Protein AF-A0A284RXT2-F1 (afdb_monomer_lite)

Structure (mmCIF, N/CA/C/O backbone):
data_AF-A0A284RXT2-F1
#
_entry.id   AF-A0A284RXT2-F1
#
loop_
_atom_site.group_PDB
_atom_site.id
_atom_site.type_symbol
_atom_site.label_atom_id
_atom_site.label_alt_id
_atom_site.label_comp_id
_atom_site.label_asym_id
_atom_site.label_entity_id
_atom_site.label_seq_id
_atom_site.pdbx_PDB_ins_code
_atom_site.Cartn_x
_atom_site.Cartn_y
_atom_site.Cartn_z
_atom_site.occupancy
_atom_site.B_iso_or_equiv
_atom_site.auth_seq_id
_atom_site.auth_comp_id
_atom_site.auth_asym_id
_atom_site.auth_atom_id
_atom_site.pdbx_PDB_model_num
ATOM 1 N N . MET A 1 1 ? 49.086 50.032 -50.521 1.00 52.69 1 MET A N 1
ATOM 2 C CA . MET A 1 1 ? 49.062 48.565 -50.695 1.00 52.69 1 MET A CA 1
ATOM 3 C C . MET A 1 1 ? 50.412 48.018 -50.275 1.00 52.69 1 MET A C 1
ATOM 5 O O . MET A 1 1 ? 51.392 48.593 -50.732 1.00 52.69 1 MET A O 1
ATOM 9 N N . PRO A 1 2 ? 50.502 46.995 -49.411 1.00 55.56 2 PRO A N 1
ATOM 10 C CA . PRO A 1 2 ? 51.740 46.249 -49.239 1.00 55.56 2 PRO A CA 1
ATOM 11 C C . PRO A 1 2 ? 51.706 44.954 -50.066 1.00 55.56 2 PRO A C 1
ATOM 13 O O . PRO A 1 2 ? 50.695 44.251 -50.092 1.00 55.56 2 PRO A O 1
ATOM 16 N N . ASP A 1 3 ? 52.816 44.663 -50.741 1.00 56.38 3 ASP A N 1
ATOM 17 C CA . ASP A 1 3 ? 53.053 43.417 -51.471 1.00 56.38 3 ASP A CA 1
ATOM 18 C C . ASP A 1 3 ? 53.084 42.217 -50.514 1.00 56.38 3 ASP A C 1
ATOM 20 O O . ASP A 1 3 ? 53.816 42.208 -49.522 1.00 56.38 3 ASP A O 1
ATOM 24 N N . SER A 1 4 ? 52.297 41.181 -50.819 1.00 64.31 4 SER A N 1
ATOM 25 C CA . SER A 1 4 ? 52.378 39.896 -50.118 1.00 64.31 4 SER A CA 1
ATOM 26 C C . SER A 1 4 ? 53.655 39.147 -50.520 1.00 64.31 4 SER A C 1
ATOM 28 O O . SER A 1 4 ? 53.902 38.975 -51.719 1.00 64.31 4 SER A O 1
ATOM 30 N N . PRO A 1 5 ? 54.452 38.632 -49.563 1.00 62.62 5 PRO A N 1
ATOM 31 C CA . PRO A 1 5 ? 55.631 37.845 -49.890 1.00 62.62 5 PRO A CA 1
ATOM 32 C C . PRO A 1 5 ? 55.191 36.523 -50.520 1.00 62.62 5 PRO A C 1
ATOM 34 O O . PRO A 1 5 ? 54.445 35.751 -49.915 1.00 62.62 5 PRO A O 1
ATOM 37 N N . ARG A 1 6 ? 55.661 36.244 -51.739 1.00 62.47 6 ARG A N 1
ATOM 38 C CA . ARG A 1 6 ? 55.502 34.919 -52.347 1.00 62.47 6 ARG A CA 1
ATOM 39 C C . ARG A 1 6 ? 56.311 33.903 -51.531 1.00 62.47 6 ARG A C 1
ATOM 41 O O . ARG A 1 6 ? 57.495 34.154 -51.291 1.00 62.47 6 ARG A O 1
ATOM 48 N N . PRO A 1 7 ? 55.730 32.761 -51.126 1.00 52.28 7 PRO A N 1
ATOM 49 C CA . PRO A 1 7 ? 56.502 31.718 -50.47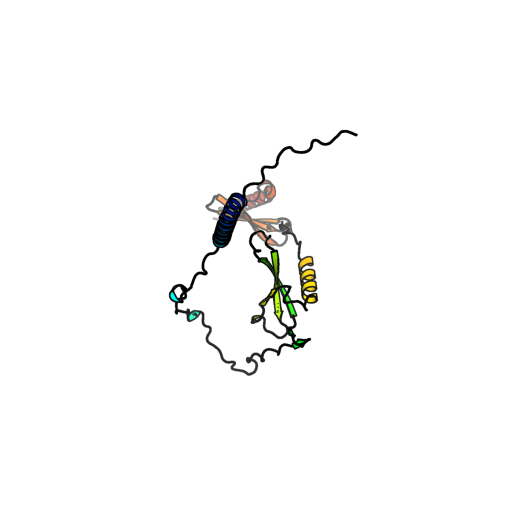5 1.00 52.28 7 PRO A CA 1
ATOM 50 C C . PRO A 1 7 ? 57.502 31.136 -51.478 1.00 52.28 7 PRO A C 1
ATOM 52 O O . PRO A 1 7 ? 57.152 30.734 -52.588 1.00 52.28 7 PRO A O 1
ATOM 55 N N . ASN A 1 8 ? 58.768 31.148 -51.074 1.00 57.84 8 ASN A N 1
ATOM 56 C CA . ASN A 1 8 ? 59.899 30.696 -51.865 1.00 57.84 8 ASN A CA 1
ATOM 57 C C . ASN A 1 8 ? 59.989 29.158 -51.795 1.00 57.84 8 ASN A C 1
ATOM 59 O O . ASN A 1 8 ? 60.053 28.591 -50.708 1.00 57.84 8 ASN A O 1
ATOM 63 N N . ASN A 1 9 ? 60.020 28.510 -52.962 1.00 55.47 9 ASN A N 1
ATOM 64 C CA . ASN A 1 9 ? 60.393 27.111 -53.210 1.00 55.47 9 ASN A CA 1
ATOM 65 C C . ASN A 1 9 ? 59.698 26.024 -52.363 1.00 55.47 9 ASN A C 1
ATOM 67 O O . ASN A 1 9 ? 60.307 25.416 -51.480 1.00 55.47 9 ASN A O 1
ATOM 71 N N . SER A 1 10 ? 58.470 25.650 -52.742 1.00 58.84 10 SER A N 1
ATOM 72 C CA . SER A 1 10 ? 57.916 24.337 -52.393 1.00 58.84 10 SER A CA 1
ATOM 73 C C . SER A 1 10 ? 58.677 23.252 -53.165 1.00 58.84 10 SER A C 1
ATOM 75 O O . SER A 1 10 ? 58.416 23.016 -54.346 1.00 58.84 10 SER A O 1
ATOM 77 N N . LYS A 1 11 ? 59.644 22.590 -52.524 1.00 65.25 11 LYS A N 1
ATOM 78 C CA . LYS A 1 11 ? 60.179 21.322 -53.036 1.00 65.25 11 LYS A CA 1
ATOM 79 C C . LYS A 1 11 ? 59.050 20.302 -52.979 1.00 65.25 11 LYS A C 1
ATOM 81 O O . LYS A 1 11 ? 58.760 19.751 -51.922 1.00 65.25 11 LYS A O 1
ATOM 86 N N . VAL A 1 12 ? 58.375 20.125 -54.112 1.00 63.22 12 VAL A N 1
ATOM 87 C CA . VAL A 1 12 ? 57.391 19.062 -54.291 1.00 63.22 12 VAL A CA 1
ATOM 88 C C . VAL A 1 12 ? 58.160 17.750 -54.115 1.00 63.22 12 VAL A C 1
ATOM 90 O O . VAL A 1 12 ? 59.155 17.552 -54.821 1.00 63.22 12 VAL A O 1
ATOM 93 N N . PRO A 1 13 ? 57.796 16.898 -53.142 1.00 67.56 13 PRO A N 1
ATOM 94 C CA . PRO A 1 13 ? 58.457 15.613 -52.978 1.00 67.56 13 PRO A CA 1
ATOM 95 C C . PRO A 1 13 ? 58.319 14.814 -54.275 1.00 67.56 13 PRO A C 1
ATOM 97 O O . PRO A 1 13 ? 57.318 14.939 -54.987 1.00 67.56 13 PRO A O 1
ATOM 100 N N . ALA A 1 14 ? 59.325 13.998 -54.595 1.00 80.69 14 ALA A N 1
ATOM 101 C CA . ALA A 1 14 ? 59.216 13.085 -55.722 1.00 80.69 14 ALA A CA 1
ATOM 102 C C . ALA A 1 14 ? 57.948 12.236 -55.546 1.00 80.69 14 ALA A C 1
ATOM 104 O O . ALA A 1 14 ? 57.609 11.842 -54.428 1.00 80.69 14 ALA A O 1
ATOM 105 N N . ALA A 1 15 ? 57.237 11.956 -56.640 1.00 75.94 15 ALA A N 1
ATOM 106 C CA . ALA A 1 15 ? 55.959 11.243 -56.583 1.00 75.94 15 ALA A CA 1
ATOM 107 C C . ALA A 1 15 ? 56.055 9.903 -55.817 1.00 75.94 15 ALA A C 1
ATOM 109 O O . ALA A 1 15 ? 55.098 9.500 -55.158 1.00 75.94 15 ALA A O 1
ATOM 110 N N . SER A 1 16 ? 57.232 9.264 -55.838 1.00 78.75 16 SER A N 1
ATOM 111 C CA . SER A 1 16 ? 57.541 8.039 -55.091 1.00 78.75 16 SER A CA 1
ATOM 112 C C . SER A 1 16 ? 57.630 8.226 -53.572 1.00 78.75 16 SER A C 1
ATOM 114 O O . SER A 1 16 ? 57.324 7.301 -52.822 1.00 78.75 16 SER A O 1
ATOM 116 N N . ASP A 1 17 ? 58.060 9.392 -53.098 1.00 84.25 17 ASP A N 1
ATOM 117 C CA . ASP A 1 17 ? 58.152 9.690 -51.669 1.00 84.25 17 ASP A CA 1
ATOM 118 C C . ASP A 1 17 ? 56.774 10.057 -51.120 1.00 84.25 17 ASP A C 1
ATOM 120 O O . ASP A 1 17 ? 56.388 9.585 -50.052 1.00 84.25 17 ASP A O 1
ATOM 124 N N . PHE A 1 18 ? 55.977 10.797 -51.897 1.00 86.38 18 PHE A N 1
ATOM 125 C CA . PHE A 1 18 ? 54.583 11.073 -51.556 1.00 86.38 18 PHE A CA 1
ATOM 126 C C . PHE A 1 18 ? 53.749 9.788 -51.461 1.00 86.38 18 PHE A C 1
ATOM 128 O O . PHE A 1 18 ? 53.016 9.609 -50.490 1.00 86.38 18 PHE A O 1
ATOM 135 N N . SER A 1 19 ? 53.897 8.851 -52.406 1.00 84.25 19 SER A N 1
ATOM 136 C CA . SER A 1 19 ? 53.153 7.585 -52.364 1.00 84.25 19 SER A CA 1
ATOM 137 C C . SER A 1 19 ? 53.486 6.754 -51.123 1.00 84.25 19 SER A C 1
ATOM 139 O O . SER A 1 19 ? 52.581 6.210 -50.500 1.00 84.25 19 SER A O 1
ATOM 141 N N . LYS A 1 20 ? 54.763 6.703 -50.719 1.00 90.75 20 LYS A N 1
ATOM 142 C CA . LYS A 1 20 ? 55.192 6.001 -49.495 1.00 90.75 20 LYS A CA 1
ATOM 143 C C . LYS A 1 20 ? 54.601 6.633 -48.236 1.00 90.75 20 LYS A C 1
ATOM 145 O O . LYS A 1 20 ? 54.175 5.918 -47.328 1.00 90.75 20 LYS A O 1
ATOM 150 N N . VAL A 1 21 ? 54.561 7.965 -48.183 1.00 92.81 21 VAL A N 1
ATOM 151 C CA . VAL A 1 21 ? 53.941 8.699 -47.071 1.00 92.81 21 VAL A CA 1
ATOM 152 C C . VAL A 1 21 ? 52.445 8.397 -47.007 1.00 92.81 21 VAL A C 1
ATOM 154 O O . VAL A 1 21 ? 51.952 8.054 -45.937 1.00 92.81 21 VAL A O 1
ATOM 157 N N . MET A 1 22 ? 51.740 8.420 -48.141 1.00 89.81 22 MET A N 1
ATOM 158 C CA . MET A 1 22 ? 50.308 8.103 -48.188 1.00 89.81 22 MET A CA 1
ATOM 159 C C . MET A 1 22 ? 50.020 6.668 -47.741 1.00 89.81 22 MET A C 1
ATOM 161 O O . MET A 1 22 ? 49.127 6.460 -46.928 1.00 89.81 22 MET A O 1
ATOM 165 N N . THR A 1 23 ? 50.801 5.677 -48.183 1.00 93.19 23 THR A N 1
ATOM 166 C CA . THR A 1 23 ? 50.613 4.284 -47.737 1.00 93.19 23 THR A CA 1
ATOM 167 C C . THR A 1 23 ? 50.826 4.117 -46.238 1.00 93.19 23 THR A C 1
ATOM 169 O O . THR A 1 23 ? 50.093 3.369 -45.598 1.00 93.19 23 THR A O 1
ATOM 172 N N . LYS A 1 24 ? 51.795 4.839 -45.664 1.00 95.69 24 LYS A N 1
ATOM 173 C CA . LYS A 1 24 ? 52.063 4.797 -44.227 1.00 95.69 24 LYS A CA 1
ATOM 174 C C . LYS A 1 24 ? 50.918 5.425 -43.432 1.00 95.69 24 LYS A C 1
ATOM 176 O O . LYS A 1 24 ? 50.471 4.833 -42.460 1.00 95.69 24 LYS A O 1
ATOM 181 N N . ILE A 1 25 ? 50.407 6.569 -43.892 1.00 95.38 25 ILE A N 1
ATOM 182 C CA . ILE A 1 25 ? 49.232 7.216 -43.296 1.00 95.38 25 ILE A CA 1
ATOM 183 C C . ILE A 1 25 ? 48.033 6.271 -43.350 1.00 95.38 25 ILE A C 1
ATOM 185 O O . ILE A 1 25 ? 47.381 6.091 -42.333 1.00 95.38 25 ILE A O 1
ATOM 189 N N . HIS A 1 26 ? 47.769 5.624 -44.488 1.00 94.50 26 HIS A N 1
ATOM 190 C CA . HIS A 1 26 ? 46.665 4.670 -44.597 1.00 94.50 26 HIS A CA 1
ATOM 191 C C . HIS A 1 26 ? 46.787 3.532 -43.576 1.00 94.50 26 HIS A C 1
ATOM 193 O O . HIS A 1 26 ? 45.847 3.307 -42.818 1.00 94.50 26 HIS A O 1
ATOM 199 N N . GLN A 1 27 ? 47.960 2.907 -43.464 1.00 95.12 27 GLN A N 1
ATOM 200 C CA . GLN A 1 27 ? 48.206 1.848 -42.477 1.00 95.12 27 GLN A CA 1
ATOM 201 C C . GLN A 1 27 ? 48.042 2.333 -41.030 1.00 95.12 27 GLN A C 1
ATOM 203 O O . GLN A 1 27 ? 47.413 1.658 -40.220 1.00 95.12 27 GLN A O 1
ATOM 208 N N . GLU A 1 28 ? 48.578 3.510 -40.701 1.00 95.56 28 GLU A N 1
ATOM 209 C CA . GLU A 1 28 ? 48.439 4.109 -39.369 1.00 95.56 28 GLU A CA 1
ATOM 210 C C . GLU A 1 28 ? 46.971 4.441 -39.056 1.00 95.56 28 GLU A C 1
ATOM 212 O O . GLU A 1 28 ? 46.501 4.184 -37.949 1.00 95.56 28 GLU A O 1
ATOM 217 N N . THR A 1 29 ? 46.219 4.959 -40.032 1.00 95.00 29 THR A N 1
ATOM 218 C CA . THR A 1 29 ? 44.792 5.267 -39.862 1.00 95.00 29 THR A CA 1
ATOM 219 C C . THR A 1 29 ? 43.938 4.014 -39.707 1.00 95.00 29 THR A C 1
ATOM 221 O O . THR A 1 29 ? 43.028 4.008 -38.881 1.00 95.00 29 THR A O 1
ATOM 224 N N . GLU A 1 30 ? 44.236 2.948 -40.450 1.00 95.75 30 GLU A N 1
ATOM 225 C CA . GLU A 1 30 ? 43.548 1.660 -40.332 1.00 95.75 30 GLU A CA 1
ATOM 226 C C . GLU A 1 30 ? 43.807 1.028 -38.962 1.00 95.75 30 GLU A C 1
ATOM 228 O O . GLU A 1 30 ? 42.857 0.646 -38.278 1.00 95.75 30 GLU A O 1
ATOM 233 N N . ALA A 1 31 ? 45.064 1.014 -38.510 1.00 96.50 31 ALA A N 1
ATOM 234 C CA . ALA A 1 31 ? 45.431 0.500 -37.193 1.00 96.50 31 ALA A CA 1
ATOM 235 C C . ALA A 1 31 ? 44.771 1.297 -36.055 1.00 96.50 31 ALA A C 1
ATOM 237 O O . ALA A 1 31 ? 44.239 0.709 -35.114 1.00 96.50 31 ALA A O 1
ATOM 238 N N . ALA A 1 32 ? 44.744 2.630 -36.153 1.00 95.81 32 ALA A N 1
ATOM 239 C CA . ALA A 1 32 ? 44.096 3.484 -35.159 1.00 95.81 32 ALA A CA 1
ATOM 240 C C . ALA A 1 32 ? 42.572 3.273 -35.107 1.00 95.81 32 ALA A C 1
ATOM 242 O O . ALA A 1 32 ? 41.979 3.297 -34.027 1.00 95.81 32 ALA A O 1
ATOM 243 N N . LEU A 1 33 ? 41.927 3.048 -36.258 1.00 95.69 33 LEU A N 1
ATOM 244 C CA . LEU A 1 33 ? 40.503 2.714 -36.318 1.00 95.69 33 LEU A CA 1
ATOM 245 C C . LEU A 1 33 ? 40.222 1.349 -35.685 1.00 95.69 33 LEU A C 1
ATOM 247 O O . LEU A 1 33 ? 39.284 1.230 -34.895 1.00 95.69 33 LEU A O 1
ATOM 251 N N . GLU A 1 34 ? 41.038 0.338 -35.984 1.00 95.62 34 GLU A N 1
ATOM 252 C CA . GLU A 1 34 ? 40.910 -0.991 -35.385 1.00 95.62 34 GLU A CA 1
ATOM 253 C C . GLU A 1 34 ? 41.087 -0.928 -33.860 1.00 95.62 34 GLU A C 1
ATOM 255 O O . GLU A 1 34 ? 40.228 -1.418 -33.120 1.00 95.62 34 GLU A O 1
ATOM 260 N N . GLU A 1 35 ? 42.113 -0.225 -33.372 1.00 96.31 35 GLU A N 1
ATOM 261 C CA . GLU A 1 35 ? 42.342 -0.007 -31.942 1.00 96.31 35 GLU A CA 1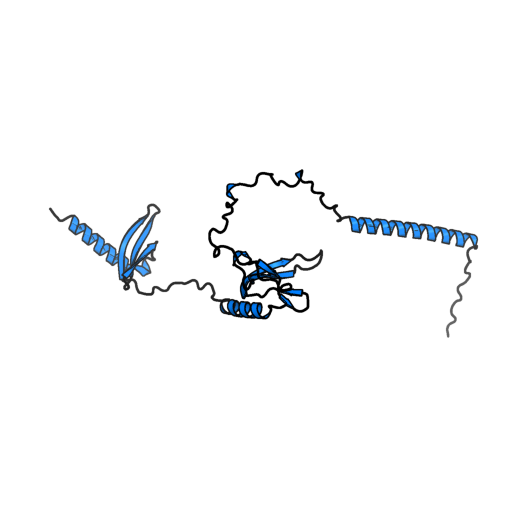
ATOM 262 C C . GLU A 1 35 ? 41.149 0.699 -31.278 1.00 96.31 35 GLU A C 1
ATOM 264 O O . GLU A 1 35 ? 40.637 0.228 -30.257 1.00 96.31 35 GLU A O 1
ATOM 269 N N . ALA A 1 36 ? 40.647 1.784 -31.878 1.00 94.06 36 ALA A N 1
ATOM 270 C CA . ALA A 1 36 ? 39.485 2.508 -31.372 1.00 94.06 36 ALA A CA 1
ATOM 271 C C . ALA A 1 36 ? 38.237 1.611 -31.305 1.00 94.06 36 ALA A C 1
ATOM 273 O O . ALA A 1 36 ? 37.521 1.627 -30.299 1.00 94.06 36 ALA A O 1
ATOM 274 N N . THR A 1 37 ? 37.989 0.777 -32.322 1.00 94.44 37 THR A N 1
ATOM 275 C CA . THR A 1 37 ? 36.853 -0.162 -32.310 1.00 94.44 37 THR A CA 1
ATOM 276 C C . THR A 1 37 ? 36.991 -1.217 -31.210 1.00 94.44 37 THR A C 1
ATOM 278 O O . THR A 1 37 ? 36.012 -1.518 -30.518 1.00 94.44 37 THR A O 1
ATOM 281 N N . GLY A 1 38 ? 38.207 -1.721 -30.977 1.00 95.38 38 GLY A N 1
ATOM 282 C CA . GLY A 1 38 ? 38.515 -2.651 -29.894 1.00 95.38 38 GLY A CA 1
ATOM 283 C C . GLY A 1 38 ? 38.280 -2.034 -28.515 1.00 95.38 38 GLY A C 1
ATOM 284 O O . GLY A 1 38 ? 37.607 -2.635 -27.673 1.00 95.38 38 GLY A O 1
ATOM 285 N N . GLN A 1 39 ? 38.751 -0.803 -28.300 1.00 93.88 39 GLN A N 1
ATOM 286 C CA . GLN A 1 39 ? 38.541 -0.062 -27.054 1.00 93.88 39 GLN A CA 1
ATOM 287 C C . GLN A 1 39 ? 37.057 0.242 -26.807 1.00 93.88 39 GLN A C 1
ATOM 289 O O . GLN A 1 39 ? 36.560 0.035 -25.697 1.00 93.88 39 GLN A O 1
ATOM 294 N N . MET A 1 40 ? 36.319 0.670 -27.837 1.00 91.12 40 MET A N 1
ATOM 295 C CA . MET A 1 40 ? 34.873 0.902 -27.749 1.00 91.12 40 MET A CA 1
ATOM 296 C C . MET A 1 40 ? 34.115 -0.374 -27.369 1.00 91.12 40 MET A C 1
ATOM 298 O O . MET A 1 40 ? 33.245 -0.337 -26.496 1.00 91.12 40 MET A O 1
ATOM 302 N N . LYS A 1 41 ? 34.470 -1.514 -27.972 1.00 94.19 41 LYS A N 1
ATOM 303 C CA . LYS A 1 41 ? 33.867 -2.815 -27.661 1.00 94.19 41 LYS A CA 1
ATOM 304 C C . LYS A 1 41 ? 34.161 -3.247 -26.224 1.00 94.19 41 LYS A C 1
ATOM 306 O O . LYS A 1 41 ? 33.237 -3.600 -25.496 1.00 94.19 41 LYS A O 1
ATOM 311 N N . ALA A 1 42 ? 35.416 -3.153 -25.784 1.00 90.88 42 ALA A N 1
ATOM 312 C CA . ALA A 1 42 ? 35.801 -3.483 -24.412 1.00 90.88 42 ALA A CA 1
ATOM 313 C C . ALA A 1 42 ? 35.068 -2.603 -23.382 1.00 90.88 42 ALA A C 1
ATOM 315 O O . ALA A 1 42 ? 34.574 -3.100 -22.370 1.00 90.88 42 ALA A O 1
ATOM 316 N N . GLN A 1 43 ? 34.928 -1.304 -23.666 1.00 91.12 43 GLN A N 1
ATOM 317 C CA . GLN A 1 43 ? 34.193 -0.359 -22.826 1.00 91.12 43 GLN A CA 1
ATOM 318 C C . GLN A 1 43 ? 32.691 -0.672 -22.759 1.00 91.12 43 GLN A C 1
ATOM 320 O O . GLN A 1 43 ? 32.076 -0.460 -21.714 1.00 91.12 43 GLN A O 1
ATOM 325 N N . TYR A 1 44 ? 32.092 -1.163 -23.846 1.00 87.31 44 TYR A N 1
ATOM 326 C CA . TYR A 1 44 ? 30.690 -1.583 -23.873 1.00 87.31 44 TYR A CA 1
ATOM 327 C C . TYR A 1 44 ? 30.475 -2.892 -23.097 1.00 87.31 44 TYR A C 1
ATOM 329 O O . TYR A 1 44 ? 29.553 -3.001 -22.285 1.00 87.31 44 TYR A O 1
ATOM 337 N N . ASP A 1 45 ? 31.364 -3.869 -23.281 1.00 90.00 45 ASP A N 1
ATOM 338 C CA . ASP A 1 45 ? 31.232 -5.201 -22.689 1.00 90.00 45 ASP A CA 1
ATOM 339 C C . ASP A 1 45 ? 31.666 -5.267 -21.209 1.00 90.00 45 ASP A C 1
ATOM 341 O O . ASP A 1 45 ? 31.286 -6.203 -20.507 1.00 90.00 45 ASP A O 1
ATOM 345 N N . LYS A 1 46 ? 32.364 -4.253 -20.669 1.00 89.31 46 LYS A N 1
ATOM 346 C CA . LYS A 1 46 ? 32.875 -4.228 -19.274 1.00 89.31 46 LYS A CA 1
ATOM 347 C C . LYS A 1 46 ? 31.827 -4.477 -18.177 1.00 89.31 46 LYS A C 1
ATOM 349 O O . LYS A 1 46 ? 32.165 -4.862 -17.059 1.00 89.31 46 LYS A O 1
ATOM 354 N N . HIS A 1 47 ? 30.554 -4.202 -18.456 1.00 83.62 47 HIS A N 1
ATOM 355 C CA . HIS A 1 47 ? 29.441 -4.403 -17.520 1.00 83.62 47 HIS A CA 1
ATOM 356 C C . HIS A 1 47 ? 28.418 -5.422 -18.025 1.00 83.62 47 HIS A C 1
ATOM 358 O O . HIS A 1 47 ? 27.403 -5.664 -17.367 1.00 83.62 47 HIS A O 1
ATOM 364 N N . LYS A 1 48 ? 28.685 -6.044 -19.174 1.00 84.12 48 LYS A N 1
ATOM 365 C CA . LYS A 1 48 ? 27.843 -7.076 -19.757 1.00 84.12 48 LYS A CA 1
ATOM 366 C C . LYS A 1 48 ? 28.176 -8.395 -19.070 1.00 84.12 48 LYS A C 1
ATOM 368 O O . LYS A 1 48 ? 29.217 -8.998 -19.302 1.00 84.12 48 LYS A O 1
ATOM 373 N N . ARG A 1 49 ? 27.303 -8.829 -18.166 1.00 79.25 49 ARG A N 1
ATOM 374 C CA . ARG A 1 49 ? 27.389 -10.165 -17.570 1.00 79.25 49 ARG A CA 1
ATOM 375 C C . ARG A 1 49 ? 26.519 -11.113 -18.391 1.00 79.25 49 ARG A C 1
ATOM 377 O O . ARG A 1 49 ? 25.416 -10.703 -18.763 1.00 79.25 49 ARG A O 1
ATOM 384 N N . PRO A 1 50 ? 26.971 -12.346 -18.677 1.00 82.88 50 PRO A N 1
ATOM 385 C CA . PRO A 1 50 ? 26.080 -13.346 -19.244 1.00 82.88 50 PRO A CA 1
ATOM 386 C C . PRO A 1 50 ? 24.888 -13.537 -18.302 1.00 82.88 50 PRO A C 1
ATOM 388 O O . PRO A 1 50 ? 25.027 -13.450 -17.076 1.00 82.88 50 PRO A O 1
ATOM 391 N N . SER A 1 51 ? 23.705 -13.756 -18.875 1.00 78.50 51 SER A N 1
ATOM 392 C CA . SER A 1 51 ? 22.538 -14.148 -18.091 1.00 78.50 51 SER A CA 1
ATOM 393 C C . SER A 1 51 ? 22.883 -15.397 -17.294 1.00 78.50 51 SER A C 1
ATOM 395 O O . SER A 1 51 ? 23.495 -16.325 -17.822 1.00 78.50 51 SER A O 1
ATOM 397 N N . LYS A 1 52 ? 22.500 -15.419 -16.018 1.00 79.56 52 LYS A N 1
ATOM 398 C CA . LYS A 1 52 ? 22.687 -16.603 -15.190 1.00 79.56 52 LYS A CA 1
ATOM 399 C C . LYS A 1 52 ? 21.810 -17.714 -15.764 1.00 79.56 52 LYS A C 1
ATOM 401 O O . LYS A 1 52 ? 20.591 -17.576 -15.785 1.00 79.56 52 LYS A O 1
ATOM 406 N N . GLU A 1 53 ? 22.437 -18.761 -16.276 1.00 83.12 53 GLU A N 1
ATOM 407 C CA . GLU A 1 53 ? 21.737 -19.945 -16.753 1.00 83.12 53 GLU A CA 1
ATOM 408 C C . GLU A 1 53 ? 21.293 -20.755 -15.535 1.00 83.12 53 GLU A C 1
ATOM 410 O O . GLU A 1 53 ? 22.120 -21.241 -14.763 1.00 83.12 53 GLU A O 1
ATOM 415 N N . TYR A 1 54 ? 19.982 -20.812 -15.311 1.00 77.44 54 TYR A N 1
ATOM 416 C CA . TYR A 1 54 ? 19.395 -21.554 -14.202 1.00 77.44 54 TYR A CA 1
ATOM 417 C C . TYR A 1 54 ? 19.026 -22.950 -14.681 1.00 77.44 54 TYR A C 1
ATOM 419 O O . TYR A 1 54 ? 18.186 -23.108 -15.563 1.00 77.44 54 TYR A O 1
ATOM 427 N N . HIS A 1 55 ? 19.604 -23.969 -14.061 1.00 77.12 55 HIS A N 1
ATOM 428 C CA . HIS A 1 55 ? 19.136 -25.339 -14.201 1.00 77.12 55 HIS A CA 1
ATOM 429 C C . HIS A 1 55 ? 18.078 -25.611 -13.123 1.00 77.12 55 HIS A C 1
ATOM 431 O O . HIS A 1 55 ? 18.111 -25.007 -12.053 1.00 77.12 55 HIS A O 1
ATOM 437 N N . VAL A 1 56 ? 17.160 -26.557 -13.347 1.00 69.31 56 VAL A N 1
ATOM 438 C CA . VAL A 1 56 ? 16.118 -26.928 -12.359 1.00 69.31 56 VAL A CA 1
ATOM 439 C C . VAL A 1 56 ? 16.721 -27.289 -10.990 1.00 69.31 56 VAL A C 1
ATOM 441 O O . VAL A 1 56 ? 16.133 -26.985 -9.963 1.00 69.31 56 VAL A O 1
ATOM 444 N N . ARG A 1 57 ? 17.941 -27.845 -10.968 1.00 66.69 57 ARG A N 1
ATOM 445 C CA . ARG A 1 57 ? 18.718 -28.118 -9.741 1.00 66.69 57 ARG A CA 1
ATOM 446 C C . ARG A 1 57 ? 19.210 -26.868 -8.994 1.00 66.69 57 ARG A C 1
ATOM 448 O O . ARG A 1 57 ? 19.478 -26.948 -7.800 1.00 66.69 57 ARG A O 1
ATOM 455 N N . ASP A 1 58 ? 19.367 -25.743 -9.690 1.00 77.19 58 ASP A N 1
ATOM 456 C CA . ASP A 1 58 ? 19.810 -24.466 -9.113 1.00 77.19 58 ASP A CA 1
ATOM 457 C C . ASP A 1 58 ? 18.637 -23.729 -8.450 1.00 77.19 58 ASP A C 1
ATOM 459 O O . ASP A 1 58 ? 18.828 -22.890 -7.564 1.00 77.19 58 ASP A O 1
ATOM 463 N N . LEU A 1 59 ? 17.409 -24.062 -8.860 1.00 73.81 59 LEU A N 1
ATOM 464 C CA . LEU A 1 59 ? 16.191 -23.676 -8.170 1.00 73.81 59 LEU A CA 1
ATOM 465 C C . LEU A 1 59 ? 16.043 -24.586 -6.949 1.00 73.81 59 LEU A C 1
ATOM 467 O O . LEU A 1 59 ? 15.797 -25.782 -7.061 1.00 73.81 59 LEU A O 1
ATOM 471 N N . LYS A 1 60 ? 16.168 -24.010 -5.752 1.00 71.75 60 LYS A N 1
ATOM 472 C CA . LYS A 1 60 ? 15.932 -24.690 -4.466 1.00 71.75 60 LYS A CA 1
ATOM 473 C C . LYS A 1 60 ? 14.431 -24.931 -4.220 1.00 71.75 60 LYS A C 1
ATOM 475 O O . LYS A 1 60 ? 13.908 -24.677 -3.140 1.00 71.75 60 LYS A O 1
ATOM 480 N N . ILE A 1 61 ? 13.717 -25.355 -5.258 1.00 74.12 61 ILE A N 1
ATOM 481 C CA . ILE A 1 61 ? 12.316 -25.744 -5.195 1.00 74.12 61 ILE A CA 1
ATOM 482 C C . ILE A 1 61 ? 12.326 -27.217 -4.815 1.00 74.12 61 ILE A C 1
ATOM 484 O O . ILE A 1 61 ? 12.663 -28.088 -5.613 1.00 74.12 61 ILE A O 1
ATOM 488 N N . HIS A 1 62 ? 12.021 -27.489 -3.555 1.00 73.56 62 HIS A N 1
ATOM 489 C CA . HIS A 1 62 ? 11.862 -28.857 -3.097 1.00 73.56 62 HIS A CA 1
ATOM 490 C C . HIS A 1 62 ? 10.582 -29.435 -3.725 1.00 73.56 62 HIS A C 1
ATOM 492 O O . HIS A 1 62 ? 9.544 -28.776 -3.643 1.00 73.56 62 HIS A O 1
ATOM 498 N N . PRO A 1 63 ? 10.596 -30.656 -4.298 1.00 74.88 63 PRO A N 1
ATOM 499 C CA . PRO A 1 63 ? 9.397 -31.335 -4.805 1.00 74.88 63 PRO A CA 1
ATOM 500 C C . PRO A 1 63 ? 8.508 -31.857 -3.657 1.00 74.88 63 PRO A C 1
ATOM 502 O O . PRO A 1 63 ? 7.932 -32.935 -3.732 1.00 74.88 63 PRO A O 1
ATOM 505 N N . HIS A 1 64 ? 8.440 -31.103 -2.560 1.00 73.06 64 HIS A N 1
ATOM 506 C CA . HIS A 1 64 ? 7.665 -31.388 -1.367 1.00 73.06 64 HIS A CA 1
ATOM 507 C C . HIS A 1 64 ? 6.785 -30.168 -1.090 1.00 73.06 64 HIS A C 1
ATOM 509 O O . HIS A 1 64 ? 7.186 -29.225 -0.403 1.00 73.06 64 HIS A O 1
ATOM 515 N N . PHE A 1 65 ? 5.588 -30.171 -1.668 1.00 74.88 65 PHE A N 1
ATOM 516 C CA . PHE A 1 65 ? 4.546 -29.225 -1.295 1.00 74.88 65 PHE A CA 1
ATOM 517 C C . PHE A 1 65 ? 3.908 -29.699 0.015 1.00 74.88 65 PHE A C 1
ATOM 519 O O . PHE A 1 65 ? 3.653 -30.886 0.189 1.00 74.88 65 PHE A O 1
ATOM 526 N N . ASN A 1 66 ? 3.683 -28.793 0.965 1.00 80.38 66 ASN A N 1
ATOM 527 C CA . ASN A 1 66 ? 3.066 -29.161 2.235 1.00 80.38 66 ASN A CA 1
ATOM 528 C C . ASN A 1 66 ? 1.573 -29.445 2.018 1.00 80.38 66 ASN A C 1
ATOM 530 O O . ASN A 1 66 ? 0.797 -28.517 1.807 1.00 80.38 66 ASN A O 1
ATOM 534 N N . GLU A 1 67 ? 1.170 -30.711 2.119 1.00 76.06 67 GLU A N 1
ATOM 535 C CA . GLU A 1 67 ? -0.222 -31.151 1.957 1.00 76.06 67 GLU A CA 1
ATOM 536 C C . GLU A 1 67 ? -1.195 -30.430 2.898 1.00 76.06 67 GLU A C 1
ATOM 538 O O . GLU A 1 67 ? -2.338 -30.201 2.529 1.00 76.06 67 GLU A O 1
ATOM 543 N N . LYS A 1 68 ? -0.749 -29.979 4.082 1.00 83.00 68 LYS A N 1
ATOM 544 C CA . LYS A 1 68 ? -1.595 -29.206 5.012 1.00 83.00 68 LYS A CA 1
ATOM 545 C C . LYS A 1 68 ? -2.014 -27.838 4.471 1.00 83.00 68 LYS A C 1
ATOM 547 O O . LYS A 1 68 ? -2.931 -27.233 5.016 1.00 83.00 68 LYS A O 1
ATOM 552 N N . LEU A 1 69 ? -1.305 -27.325 3.465 1.00 81.12 69 LEU A N 1
ATOM 553 C CA . LEU A 1 69 ? -1.661 -26.087 2.772 1.00 81.12 69 LEU A CA 1
ATOM 554 C C . LEU A 1 69 ? -2.646 -26.338 1.623 1.00 81.12 69 LEU A C 1
ATOM 556 O O . LEU A 1 69 ? -3.179 -25.375 1.080 1.00 81.12 69 LEU A O 1
ATOM 560 N N . LEU A 1 70 ? -2.894 -27.601 1.252 1.00 83.88 70 LEU A N 1
ATOM 561 C CA . LEU A 1 70 ? -3.964 -27.949 0.326 1.00 83.88 70 LEU A CA 1
ATOM 562 C C . LEU A 1 70 ? -5.283 -27.966 1.095 1.00 83.88 70 LEU A C 1
ATOM 564 O O . LEU A 1 70 ? -5.478 -28.754 2.020 1.00 83.88 70 LEU A O 1
ATOM 568 N N . THR A 1 71 ? -6.210 -27.110 0.690 1.00 78.00 71 THR A N 1
ATOM 569 C CA . THR A 1 71 ? -7.614 -27.259 1.053 1.00 78.00 71 THR A CA 1
ATOM 570 C C . THR A 1 71 ? -8.223 -28.341 0.154 1.00 78.00 71 THR A C 1
ATOM 572 O O . THR A 1 71 ? -8.128 -28.229 -1.071 1.00 78.00 71 THR A O 1
ATOM 575 N N . PRO A 1 72 ? -8.818 -29.416 0.714 1.00 85.44 72 PRO A N 1
ATOM 576 C CA . PRO A 1 72 ? -9.531 -30.403 -0.086 1.00 85.44 72 PRO A CA 1
ATOM 577 C C . PRO A 1 72 ? -10.581 -29.713 -0.955 1.00 85.44 72 PRO A C 1
ATOM 579 O O . PRO A 1 72 ? -11.351 -28.890 -0.458 1.00 85.44 72 PRO A O 1
ATOM 582 N N . TYR A 1 73 ? -10.606 -30.038 -2.248 1.00 81.44 73 TYR A N 1
ATOM 583 C CA . TYR A 1 73 ? -11.636 -29.524 -3.141 1.00 81.44 73 TYR A CA 1
ATOM 584 C C . TYR A 1 73 ? -13.001 -30.057 -2.698 1.00 81.44 73 TYR A C 1
ATOM 586 O O . TYR A 1 73 ? -13.208 -31.269 -2.619 1.00 81.44 73 TYR A O 1
ATOM 594 N N . VAL A 1 74 ? -13.926 -29.146 -2.409 1.00 80.00 74 VAL A N 1
ATOM 595 C CA . VAL A 1 74 ? -15.311 -29.473 -2.077 1.00 80.00 74 VAL A CA 1
ATOM 596 C C . VAL A 1 74 ? -16.145 -29.152 -3.306 1.00 80.00 74 VAL A C 1
ATOM 598 O O . VAL A 1 74 ? -16.321 -27.984 -3.647 1.00 80.00 74 VAL A O 1
ATOM 601 N N . ALA A 1 75 ? -16.625 -30.194 -3.987 1.00 80.25 75 ALA A N 1
ATOM 602 C CA . ALA A 1 75 ? -17.577 -30.011 -5.072 1.00 80.25 75 ALA A CA 1
ATOM 603 C C . ALA A 1 75 ? -18.847 -29.335 -4.520 1.00 80.25 75 ALA A C 1
ATOM 605 O O . ALA A 1 75 ? -19.266 -29.662 -3.404 1.00 80.25 75 ALA A O 1
ATOM 606 N N . PRO A 1 76 ? -19.460 -28.405 -5.267 1.00 78.19 76 PRO A N 1
ATOM 607 C CA . PRO A 1 76 ? -20.723 -27.809 -4.862 1.00 78.19 76 PRO A CA 1
ATOM 608 C C . PRO A 1 76 ? -21.788 -28.909 -4.725 1.00 78.19 76 PRO A C 1
ATOM 610 O O . PRO A 1 76 ? -22.077 -29.646 -5.662 1.00 78.19 76 PRO A O 1
ATOM 613 N N . THR A 1 77 ? -22.353 -29.044 -3.527 1.00 82.75 77 THR A N 1
ATOM 614 C CA . THR A 1 77 ? -23.422 -29.993 -3.175 1.00 82.75 77 THR A CA 1
ATOM 615 C C . THR A 1 77 ? -24.786 -29.509 -3.661 1.00 82.75 77 THR A C 1
ATOM 617 O O . THR A 1 77 ? -25.692 -30.308 -3.895 1.00 82.75 77 THR A O 1
ATOM 620 N N . PHE A 1 78 ? -24.951 -28.195 -3.802 1.00 79.44 78 PHE A N 1
ATOM 621 C CA . PHE A 1 78 ? -26.196 -27.567 -4.219 1.00 79.44 78 PHE A CA 1
ATOM 622 C C . PHE A 1 78 ? -25.956 -26.643 -5.420 1.00 79.44 78 PHE A C 1
ATOM 624 O O . PHE A 1 78 ? -24.922 -25.977 -5.462 1.00 79.44 78 PHE A O 1
ATOM 631 N N . PRO A 1 79 ? -26.920 -26.509 -6.350 1.00 78.06 79 PRO A N 1
ATOM 632 C CA . PRO A 1 79 ? -26.787 -25.629 -7.518 1.00 78.06 79 PRO A CA 1
ATOM 633 C C . PRO A 1 79 ? -26.504 -24.156 -7.179 1.00 78.06 79 PRO A C 1
ATOM 635 O O . PRO A 1 79 ? -25.988 -23.418 -8.003 1.00 78.06 79 PRO A O 1
ATOM 638 N N . ASN A 1 80 ? -26.826 -23.708 -5.962 1.00 76.62 80 ASN A N 1
ATOM 639 C CA . ASN A 1 80 ? -26.524 -22.353 -5.485 1.00 76.62 80 ASN A CA 1
ATOM 640 C C . ASN A 1 80 ? -25.081 -22.175 -4.965 1.00 76.62 80 ASN A C 1
ATOM 642 O O . ASN A 1 80 ? -24.703 -21.057 -4.625 1.00 76.62 80 ASN A O 1
ATOM 646 N N . GLN A 1 81 ? -24.308 -23.260 -4.846 1.00 75.38 81 GLN A N 1
ATOM 647 C CA . GLN A 1 81 ? -22.883 -23.250 -4.504 1.00 75.38 81 GLN A CA 1
ATOM 648 C C . GLN A 1 81 ? -21.996 -23.247 -5.751 1.00 75.38 81 GLN A C 1
ATOM 650 O O . GLN A 1 81 ? -20.810 -22.939 -5.645 1.00 75.38 81 GLN A O 1
ATOM 655 N N . GLU A 1 82 ? -22.547 -23.598 -6.917 1.00 70.88 82 GLU A N 1
ATOM 656 C CA . GLU A 1 82 ? -21.864 -23.376 -8.185 1.00 70.88 82 GLU A CA 1
ATOM 657 C C . GLU A 1 82 ? -21.676 -21.868 -8.354 1.00 70.88 82 GLU A C 1
ATOM 659 O O . GLU A 1 82 ? -22.643 -21.103 -8.392 1.00 70.88 82 GLU A O 1
ATOM 664 N N . GLN A 1 83 ? -20.417 -21.424 -8.408 1.00 67.19 83 GLN A N 1
ATOM 665 C CA . GLN A 1 83 ? -20.145 -20.057 -8.824 1.00 67.19 83 GLN A CA 1
ATOM 666 C C . GLN A 1 83 ? -20.639 -19.930 -10.269 1.00 67.19 83 GLN A C 1
ATOM 668 O O . GLN A 1 83 ? -20.278 -20.775 -11.098 1.00 67.19 83 GLN A O 1
ATOM 673 N N . PRO A 1 84 ? -21.478 -18.925 -10.585 1.00 68.81 84 PRO A N 1
ATOM 674 C CA . PRO A 1 84 ? -21.876 -18.700 -11.961 1.00 68.81 84 PRO A CA 1
ATOM 675 C C . PRO A 1 84 ? -20.605 -18.534 -12.801 1.00 68.81 84 PRO A C 1
ATOM 677 O O . PRO A 1 84 ? -19.623 -17.967 -12.304 1.00 68.81 84 PRO A O 1
ATOM 680 N N . PRO A 1 85 ? -20.590 -19.050 -14.043 1.00 71.31 85 PRO A N 1
ATOM 681 C CA . PRO A 1 85 ? -19.446 -18.871 -14.914 1.00 71.31 85 PRO A CA 1
ATOM 682 C C . PRO A 1 85 ? -19.109 -17.380 -14.971 1.00 71.31 85 PRO A C 1
ATOM 684 O O . PRO A 1 85 ? -20.028 -16.550 -14.981 1.00 71.31 85 PRO A O 1
ATOM 687 N N . PRO A 1 86 ? -17.812 -17.041 -14.953 1.00 68.06 86 PRO A N 1
ATOM 688 C CA . PRO A 1 86 ? -17.397 -15.655 -14.926 1.00 68.06 86 PRO A CA 1
ATOM 689 C C . PRO A 1 86 ? -18.055 -14.891 -16.078 1.00 68.06 86 PRO A C 1
ATOM 691 O O . PRO A 1 86 ? -18.182 -15.450 -17.176 1.00 68.06 86 PRO A O 1
ATOM 694 N N . PRO A 1 87 ? -18.512 -13.649 -15.840 1.00 69.31 87 PRO A N 1
ATOM 695 C CA . PRO A 1 87 ? -19.148 -12.867 -16.885 1.00 69.31 87 PRO A CA 1
ATOM 696 C C . PRO A 1 87 ? -18.182 -12.737 -18.074 1.00 69.31 87 PRO A C 1
ATOM 698 O O . PRO A 1 87 ? -16.983 -12.528 -17.858 1.00 69.31 87 PRO A O 1
ATOM 701 N N . PRO A 1 88 ? -18.660 -12.905 -19.320 1.00 70.50 88 PRO A N 1
ATOM 702 C CA . PRO A 1 88 ? -17.819 -12.703 -20.489 1.00 70.50 88 PRO A CA 1
ATOM 703 C C . PRO A 1 88 ? -17.308 -11.252 -20.518 1.00 70.50 88 PRO A C 1
ATOM 705 O O . PRO A 1 88 ? -18.053 -10.351 -20.130 1.00 70.50 88 PRO A O 1
ATOM 708 N N . PRO A 1 89 ? -16.057 -11.012 -20.949 1.00 64.75 89 PRO A N 1
ATOM 709 C CA . PRO A 1 89 ? -15.526 -9.660 -21.075 1.00 64.75 89 PRO A CA 1
ATOM 710 C C . PRO A 1 89 ? -16.302 -8.875 -22.135 1.00 64.75 89 PRO A C 1
ATOM 712 O O . PRO A 1 89 ? -16.580 -9.392 -23.222 1.00 64.75 89 PRO A O 1
ATOM 715 N N . ASP A 1 90 ? -16.627 -7.618 -21.832 1.00 63.03 90 ASP A N 1
ATOM 716 C CA . ASP A 1 90 ? -17.284 -6.733 -22.788 1.00 63.03 90 ASP A CA 1
ATOM 717 C C . ASP A 1 90 ? -16.266 -6.254 -23.833 1.00 63.03 90 ASP A C 1
ATOM 719 O O . ASP A 1 90 ? -15.171 -5.786 -23.510 1.00 63.03 90 ASP A O 1
ATOM 723 N N . LEU A 1 91 ? -16.636 -6.380 -25.109 1.00 63.59 91 LEU A N 1
ATOM 724 C CA . LEU A 1 91 ? -15.848 -5.916 -26.250 1.00 63.59 91 LEU A CA 1
ATOM 725 C C . LEU A 1 91 ? -16.301 -4.504 -26.628 1.00 63.59 91 LEU A C 1
ATOM 727 O O . LEU A 1 91 ? -17.211 -4.325 -27.440 1.00 63.59 91 LEU A O 1
ATOM 731 N N . ILE A 1 92 ? -15.658 -3.493 -26.052 1.00 55.69 92 ILE A N 1
ATOM 732 C CA . ILE A 1 92 ? -15.830 -2.097 -26.463 1.00 55.69 92 ILE A CA 1
ATOM 733 C C . ILE A 1 92 ? -14.633 -1.758 -27.359 1.00 55.69 92 ILE A C 1
ATOM 735 O O . ILE A 1 92 ? -13.495 -1.764 -26.902 1.00 55.69 92 ILE A O 1
ATOM 739 N N . ASP A 1 93 ? -14.889 -1.502 -28.646 1.00 56.28 93 ASP A N 1
ATOM 740 C CA . ASP A 1 93 ? -13.865 -1.210 -29.672 1.00 56.28 93 ASP A CA 1
ATOM 741 C C . ASP A 1 93 ? -12.867 -2.363 -29.952 1.00 56.28 93 ASP A C 1
ATOM 743 O O . ASP A 1 93 ? -11.696 -2.144 -30.245 1.00 56.28 93 ASP A O 1
ATOM 747 N N . ASN A 1 94 ? -13.339 -3.617 -29.882 1.00 55.16 94 ASN A N 1
ATOM 748 C CA . ASN A 1 94 ? -12.550 -4.853 -30.065 1.00 55.16 94 ASN A CA 1
ATOM 749 C C . ASN A 1 94 ? -11.442 -5.103 -29.020 1.00 55.16 94 ASN A C 1
ATOM 751 O O . ASN A 1 94 ? -10.627 -6.007 -29.212 1.00 55.16 94 ASN A O 1
ATOM 755 N N . GLU A 1 95 ? -11.428 -4.363 -27.911 1.00 53.97 95 GLU A N 1
ATOM 756 C CA . GLU A 1 95 ? -10.544 -4.616 -26.771 1.00 53.97 95 GLU A CA 1
ATOM 757 C C . GLU A 1 95 ? -11.362 -5.146 -25.582 1.00 53.97 95 GLU A C 1
ATOM 759 O O . GLU A 1 95 ? -12.437 -4.627 -25.278 1.00 53.97 95 GLU A O 1
ATOM 764 N N . GLU A 1 96 ? -10.874 -6.206 -24.930 1.00 60.22 96 GLU A N 1
ATOM 765 C CA . GLU A 1 96 ? -11.502 -6.793 -23.739 1.00 60.22 96 GLU A CA 1
ATOM 766 C C . GLU A 1 96 ? -11.429 -5.802 -22.571 1.00 60.22 96 GLU A C 1
ATOM 768 O O . GLU A 1 96 ? -10.340 -5.454 -22.105 1.00 60.22 96 GLU A O 1
ATOM 773 N N . GLN A 1 97 ? -12.582 -5.348 -22.081 1.00 63.97 97 GLN A N 1
ATOM 774 C CA . GLN A 1 97 ? -12.663 -4.399 -20.976 1.00 63.97 97 GLN A CA 1
ATOM 775 C C . GLN A 1 97 ? -13.491 -4.971 -19.827 1.00 63.97 97 GLN A C 1
ATOM 777 O O . GLN A 1 97 ? -14.532 -5.595 -20.021 1.00 63.97 97 GLN A O 1
ATOM 782 N N . TRP A 1 98 ? -13.012 -4.735 -18.607 1.00 67.88 98 TRP A N 1
ATOM 783 C CA . TRP A 1 98 ? -13.673 -5.154 -17.376 1.00 67.88 98 TRP A CA 1
ATOM 784 C C . TRP A 1 98 ? -14.192 -3.926 -16.632 1.00 67.88 98 TRP A C 1
ATOM 786 O O . TRP A 1 98 ? -13.438 -2.982 -16.377 1.00 67.88 98 TRP A O 1
ATOM 796 N N . GLU A 1 99 ? -15.470 -3.936 -16.256 1.00 68.81 99 GLU A N 1
ATOM 797 C CA . GLU A 1 99 ? -16.060 -2.853 -15.470 1.00 68.81 99 GLU A CA 1
ATOM 798 C C . GLU A 1 99 ? -15.584 -2.899 -14.008 1.00 68.81 99 GLU A C 1
ATOM 800 O O . GLU A 1 99 ? -15.627 -3.931 -13.328 1.00 68.81 99 GLU A O 1
ATOM 805 N N . ILE A 1 100 ? -15.144 -1.745 -13.508 1.00 78.75 100 ILE A N 1
ATOM 806 C CA . ILE A 1 100 ? -14.674 -1.566 -12.131 1.00 78.75 100 ILE A CA 1
ATOM 807 C C . ILE A 1 100 ? -15.866 -1.185 -11.251 1.00 78.75 100 ILE A C 1
ATOM 809 O O . ILE A 1 100 ? -16.566 -0.221 -11.548 1.00 78.75 100 ILE A O 1
ATOM 813 N N . GLU A 1 101 ? -16.094 -1.934 -10.169 1.00 80.69 101 GLU A N 1
ATOM 814 C CA . GLU A 1 101 ? -17.150 -1.637 -9.194 1.00 80.69 101 GLU A CA 1
ATOM 815 C C . GLU A 1 101 ? -16.687 -0.570 -8.199 1.00 80.69 101 GLU A C 1
ATOM 817 O O . GLU A 1 101 ? -17.357 0.441 -8.013 1.00 80.69 101 GLU A O 1
ATOM 822 N N . GLU A 1 102 ? -15.531 -0.782 -7.563 1.00 82.44 102 GLU A N 1
ATOM 823 C CA . GLU A 1 102 ? -14.970 0.153 -6.584 1.00 82.44 102 GLU A CA 1
ATOM 824 C C . GLU A 1 102 ? -13.443 0.008 -6.495 1.00 82.44 102 GLU A C 1
ATOM 826 O O . GLU A 1 102 ? -12.887 -1.088 -6.617 1.00 82.44 102 GLU A O 1
ATOM 831 N N . VAL A 1 103 ? -12.755 1.124 -6.236 1.00 86.56 103 VAL A N 1
ATOM 832 C CA . VAL A 1 103 ? -11.343 1.132 -5.830 1.00 86.56 103 VAL A CA 1
ATOM 833 C C . VAL A 1 103 ? -11.275 1.057 -4.305 1.00 86.56 103 VAL A C 1
ATOM 835 O O . VAL A 1 103 ? -11.768 1.944 -3.608 1.00 86.56 103 VAL A O 1
ATOM 838 N N . LEU A 1 104 ? -10.661 -0.005 -3.785 1.00 85.62 104 LEU A N 1
ATOM 839 C CA . LEU A 1 104 ? -10.599 -0.294 -2.351 1.00 85.62 104 LEU A CA 1
ATOM 840 C C . LEU A 1 104 ? -9.372 0.320 -1.675 1.00 85.62 104 LEU A C 1
ATOM 842 O O . LEU A 1 104 ? -9.470 0.791 -0.543 1.00 85.62 104 LEU A O 1
ATOM 846 N N . ASP A 1 105 ? -8.224 0.287 -2.351 1.00 86.25 105 ASP A N 1
ATOM 847 C CA . ASP A 1 105 ? -6.945 0.739 -1.798 1.00 86.25 105 ASP A CA 1
ATOM 848 C C . ASP A 1 105 ? -6.014 1.268 -2.900 1.00 86.25 105 ASP A C 1
ATOM 850 O O . ASP A 1 105 ? -6.199 0.987 -4.089 1.00 86.25 105 ASP A O 1
ATOM 854 N N . SER A 1 106 ? -4.990 2.029 -2.515 1.00 89.06 106 SER A N 1
ATOM 855 C CA . SER A 1 106 ? -3.938 2.505 -3.409 1.00 89.06 106 SER A CA 1
ATOM 856 C C . SER A 1 106 ? -2.560 2.391 -2.765 1.00 89.06 106 SER A C 1
ATOM 858 O O . SER A 1 106 ? -2.347 2.701 -1.593 1.00 89.06 106 SER A O 1
ATOM 860 N N . LYS A 1 107 ? -1.577 1.957 -3.554 1.00 89.38 107 LYS A N 1
ATOM 861 C CA . LYS A 1 107 ? -0.219 1.699 -3.081 1.00 89.38 107 LYS A CA 1
ATOM 862 C C . LYS A 1 107 ? 0.817 2.341 -4.001 1.00 89.38 107 LYS A C 1
ATOM 864 O O . LYS A 1 107 ? 0.870 2.018 -5.187 1.00 89.38 107 LYS A O 1
ATOM 869 N N . PRO A 1 108 ? 1.709 3.203 -3.475 1.00 90.62 108 PRO A N 1
ATOM 870 C CA . PRO A 1 108 ? 2.814 3.727 -4.259 1.00 90.62 108 PRO A CA 1
ATOM 871 C C . PRO A 1 108 ? 3.909 2.665 -4.422 1.00 90.62 108 PRO A C 1
ATOM 873 O O . PRO A 1 108 ? 4.423 2.107 -3.448 1.00 90.62 108 PRO A O 1
ATOM 876 N N . ARG A 1 109 ? 4.327 2.430 -5.664 1.00 87.69 109 ARG A N 1
ATOM 877 C CA . ARG A 1 109 ? 5.417 1.531 -6.041 1.00 87.69 109 ARG A CA 1
ATOM 878 C C . ARG A 1 109 ? 6.537 2.311 -6.722 1.00 87.69 109 ARG A C 1
ATOM 880 O O . ARG A 1 109 ? 6.327 3.051 -7.680 1.00 87.69 109 ARG A O 1
ATOM 887 N N . LYS A 1 110 ? 7.771 2.128 -6.244 1.00 88.12 110 LYS A N 1
ATOM 888 C CA . LYS A 1 110 ? 8.962 2.712 -6.878 1.00 88.12 110 LYS A CA 1
ATOM 889 C C . LYS A 1 110 ? 9.440 1.815 -8.013 1.00 88.12 110 LYS A C 1
ATOM 891 O O . LYS A 1 110 ? 9.841 0.677 -7.779 1.00 88.12 110 LYS A O 1
ATOM 896 N N . VAL A 1 111 ? 9.451 2.347 -9.228 1.00 86.31 111 VAL A N 1
ATOM 897 C CA . VAL A 1 111 ? 9.986 1.676 -10.412 1.00 86.31 111 VAL A CA 1
ATOM 898 C C . VAL A 1 111 ? 11.375 2.232 -10.695 1.00 86.31 111 VAL A C 1
ATOM 900 O O . VAL A 1 111 ? 11.571 3.437 -10.879 1.00 86.31 111 VAL A O 1
ATOM 903 N N . ARG A 1 112 ? 12.376 1.347 -10.678 1.00 84.81 112 ARG A N 1
ATOM 904 C CA . ARG A 1 112 ? 13.767 1.723 -10.932 1.00 84.81 112 ARG A CA 1
ATOM 905 C C . ARG A 1 112 ? 13.940 2.067 -12.412 1.00 84.81 112 ARG A C 1
ATOM 907 O O . ARG A 1 112 ? 13.654 1.241 -13.274 1.00 84.81 112 ARG A O 1
ATOM 914 N N . GLY A 1 113 ? 14.432 3.273 -12.683 1.00 79.50 113 GLY A N 1
ATOM 915 C CA . GLY A 1 113 ? 14.802 3.699 -14.029 1.00 79.50 113 GLY A CA 1
ATOM 916 C C . GLY A 1 113 ? 16.048 2.977 -14.553 1.00 79.50 113 GLY A C 1
ATOM 917 O O . GLY A 1 113 ? 16.773 2.306 -13.810 1.00 79.50 113 GLY A O 1
ATOM 918 N N . LYS A 1 114 ? 16.316 3.137 -15.854 1.00 82.62 114 LYS A N 1
ATOM 919 C CA . LYS A 1 114 ? 17.579 2.701 -16.473 1.00 82.62 114 LYS A CA 1
ATOM 920 C C . LYS A 1 114 ? 18.766 3.465 -15.863 1.00 82.62 114 LYS A C 1
ATOM 922 O O . LYS A 1 114 ? 18.585 4.491 -15.211 1.00 82.62 114 LYS A O 1
ATOM 927 N N . HIS A 1 115 ? 19.986 2.959 -16.054 1.00 75.25 115 HIS A N 1
ATOM 928 C CA . HIS A 1 115 ? 21.199 3.583 -15.513 1.00 75.25 115 HIS A CA 1
ATOM 929 C C . HIS A 1 115 ? 21.273 5.079 -15.881 1.00 75.25 115 HIS A C 1
ATOM 931 O O . HIS A 1 115 ? 21.156 5.426 -17.053 1.00 75.25 115 HIS A O 1
ATOM 937 N N . GLY A 1 116 ? 21.420 5.949 -14.876 1.00 79.44 116 GLY A N 1
ATOM 938 C CA . GLY A 1 116 ? 21.438 7.408 -15.043 1.00 79.44 116 GLY A CA 1
ATOM 939 C C . GLY A 1 116 ? 20.068 8.103 -15.038 1.00 79.44 116 GLY A C 1
ATOM 940 O O . GLY A 1 116 ? 20.034 9.329 -15.039 1.00 79.44 116 GLY A O 1
ATOM 941 N N . GLN A 1 117 ? 18.947 7.370 -14.992 1.00 79.50 117 GLN A N 1
ATOM 942 C CA . GLN A 1 117 ? 17.607 7.961 -14.892 1.00 79.50 117 GLN A CA 1
ATOM 943 C C . GLN A 1 117 ? 17.043 7.930 -13.462 1.00 79.50 117 GLN A C 1
ATOM 945 O O . GLN A 1 117 ? 17.289 6.970 -12.722 1.00 79.50 117 GLN A O 1
ATOM 950 N N . PRO A 1 118 ? 16.260 8.953 -13.064 1.00 81.31 118 PRO A N 1
ATOM 951 C CA . PRO A 1 118 ? 15.586 8.961 -11.773 1.00 81.31 118 PRO A CA 1
ATOM 952 C C . PRO A 1 118 ? 14.536 7.844 -11.694 1.00 81.31 118 PRO A C 1
ATOM 954 O O . PRO A 1 118 ? 13.926 7.462 -12.692 1.00 81.31 118 PRO A O 1
ATOM 957 N N . SER A 1 119 ? 14.318 7.307 -10.492 1.00 82.25 119 SER A N 1
ATOM 958 C CA . SER A 1 119 ? 13.224 6.362 -10.242 1.00 82.25 119 SER A CA 1
ATOM 959 C C . SER A 1 119 ? 11.869 7.052 -10.373 1.00 82.25 119 SER A C 1
ATOM 961 O O . SER A 1 119 ? 11.688 8.141 -9.825 1.00 82.25 119 SER A O 1
ATOM 963 N N . THR A 1 120 ? 10.908 6.394 -11.015 1.00 84.19 120 THR A N 1
ATOM 964 C CA . THR A 1 120 ? 9.530 6.885 -11.145 1.00 84.19 120 THR A CA 1
ATOM 965 C C . THR A 1 120 ? 8.648 6.214 -10.097 1.00 84.19 120 THR A C 1
ATOM 967 O O . THR A 1 120 ? 8.742 5.004 -9.886 1.00 84.19 120 THR A O 1
ATOM 970 N N . THR A 1 121 ? 7.787 6.984 -9.435 1.00 88.31 121 THR A N 1
ATOM 971 C CA . THR A 1 121 ? 6.750 6.429 -8.558 1.00 88.31 121 THR A CA 1
ATOM 972 C C . THR A 1 121 ? 5.503 6.176 -9.393 1.00 88.31 121 THR A C 1
ATOM 974 O O . THR A 1 121 ? 4.985 7.101 -10.012 1.00 88.31 121 THR A O 1
ATOM 977 N N . VAL A 1 122 ? 5.050 4.929 -9.423 1.00 88.50 122 VAL A N 1
ATOM 978 C CA . VAL A 1 122 ? 3.800 4.496 -10.055 1.00 88.50 122 VAL A CA 1
ATOM 979 C C . VAL A 1 122 ? 2.819 4.147 -8.940 1.00 88.50 122 VAL A C 1
ATOM 981 O O . VAL A 1 122 ? 3.239 3.632 -7.905 1.00 88.50 122 VAL A O 1
ATOM 984 N N . ILE A 1 123 ? 1.542 4.469 -9.114 1.00 88.81 123 ILE A N 1
ATOM 985 C CA . ILE A 1 123 ? 0.495 4.114 -8.154 1.00 88.81 123 ILE A CA 1
ATOM 986 C C . ILE A 1 123 ? -0.231 2.886 -8.698 1.00 88.81 123 ILE A C 1
ATOM 988 O O . ILE A 1 123 ? -0.722 2.904 -9.828 1.00 88.81 123 ILE A O 1
ATOM 992 N N . ASP A 1 124 ? -0.267 1.838 -7.884 1.00 90.44 124 ASP A N 1
ATOM 993 C CA . ASP A 1 124 ? -1.060 0.643 -8.137 1.00 90.44 124 ASP A CA 1
ATOM 994 C C . ASP A 1 124 ? -2.365 0.775 -7.324 1.00 90.44 124 ASP A C 1
ATOM 996 O O . ASP A 1 124 ? -2.341 1.240 -6.179 1.00 90.44 124 ASP A O 1
ATOM 1000 N N . TYR A 1 125 ? -3.501 0.387 -7.898 1.00 88.69 125 TYR A N 1
ATOM 1001 C CA . TYR A 1 125 ? -4.822 0.445 -7.265 1.00 88.69 125 TYR A CA 1
ATOM 1002 C C . TYR A 1 125 ? -5.366 -0.965 -7.038 1.00 88.69 125 TYR A C 1
ATOM 1004 O O . TYR A 1 125 ? -5.218 -1.829 -7.901 1.00 88.69 125 TYR A O 1
ATOM 1012 N N . PHE A 1 126 ? -5.993 -1.201 -5.885 1.00 90.56 126 PHE A N 1
ATOM 1013 C CA . PHE A 1 126 ? -6.650 -2.465 -5.563 1.00 90.56 126 PHE A CA 1
ATOM 1014 C C . PHE A 1 126 ? -8.130 -2.384 -5.923 1.00 90.56 126 PHE A C 1
ATOM 1016 O O . PHE A 1 126 ? -8.871 -1.569 -5.368 1.00 90.56 126 PHE A O 1
ATOM 1023 N N . ILE A 1 127 ? -8.541 -3.214 -6.876 1.00 88.81 127 ILE A N 1
ATOM 1024 C CA . ILE A 1 127 ? -9.825 -3.092 -7.564 1.00 88.81 127 ILE A CA 1
ATOM 1025 C C . ILE A 1 127 ? -10.772 -4.202 -7.132 1.00 88.81 127 ILE A C 1
ATOM 1027 O O . ILE A 1 127 ? -10.388 -5.371 -7.079 1.00 88.81 127 ILE A O 1
ATOM 1031 N N . LYS A 1 128 ? -12.031 -3.827 -6.899 1.00 88.19 128 LYS A N 1
ATOM 1032 C CA . LYS A 1 128 ? -13.165 -4.744 -6.897 1.00 88.19 128 LYS A CA 1
ATOM 1033 C C . LYS A 1 128 ? -13.820 -4.737 -8.278 1.00 88.19 128 LYS A C 1
ATOM 1035 O O . LYS A 1 128 ? -14.299 -3.697 -8.735 1.00 88.19 128 LYS A O 1
ATOM 1040 N N . TRP A 1 129 ? -13.812 -5.886 -8.946 1.00 85.44 129 TRP A N 1
ATOM 1041 C CA . TRP A 1 129 ? -14.398 -6.048 -10.278 1.00 85.44 129 TRP A CA 1
ATOM 1042 C C . TRP A 1 129 ? -15.906 -6.270 -10.189 1.00 85.44 129 TRP A C 1
ATOM 1044 O O . TRP A 1 129 ? -16.383 -7.019 -9.335 1.00 85.44 129 TRP A O 1
ATOM 1054 N N . LYS A 1 130 ? -16.667 -5.650 -11.091 1.00 80.88 130 LYS A N 1
ATOM 1055 C CA . LYS A 1 130 ? -18.126 -5.767 -11.098 1.00 80.88 130 LYS A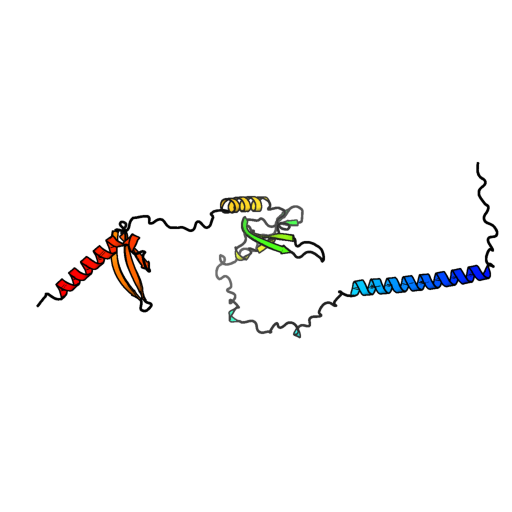 CA 1
ATOM 1056 C C . LYS A 1 130 ? -18.555 -7.184 -11.477 1.00 80.88 130 LYS A C 1
ATOM 1058 O O . LYS A 1 130 ? -18.127 -7.719 -12.493 1.00 80.88 130 LYS A O 1
ATOM 1063 N N . GLY A 1 131 ? -19.422 -7.787 -10.664 1.00 76.44 131 GLY A N 1
ATOM 1064 C CA . GLY A 1 131 ? -19.936 -9.143 -10.906 1.00 76.44 131 GLY A CA 1
ATOM 1065 C C . GLY A 1 131 ? -18.972 -10.269 -10.521 1.00 76.44 131 GLY A C 1
ATOM 1066 O O . GLY A 1 131 ? -19.308 -11.436 -10.706 1.00 76.44 131 GLY A O 1
ATOM 1067 N N . TRP A 1 132 ? -17.816 -9.938 -9.942 1.00 78.19 132 TRP A N 1
ATOM 1068 C CA . TRP A 1 132 ? -16.852 -10.908 -9.436 1.00 78.19 132 TRP A CA 1
ATOM 1069 C C . TRP A 1 132 ? -16.834 -10.935 -7.907 1.00 78.19 132 TRP A C 1
ATOM 1071 O O . TRP A 1 132 ? -17.150 -9.955 -7.228 1.00 78.19 132 TRP A O 1
ATOM 1081 N N . THR A 1 133 ? -16.449 -12.080 -7.344 1.00 79.00 133 THR A N 1
ATOM 1082 C CA . THR A 1 133 ? -16.223 -12.201 -5.902 1.00 79.00 133 THR A CA 1
ATOM 1083 C C . THR A 1 133 ? -14.954 -11.456 -5.495 1.00 79.00 133 THR A C 1
ATOM 1085 O O . THR A 1 133 ? -14.042 -11.250 -6.296 1.00 79.00 133 THR A O 1
ATOM 1088 N N . CYS A 1 134 ? -14.854 -11.101 -4.212 1.00 77.25 134 CYS A N 1
ATOM 1089 C CA . CYS A 1 134 ? -13.671 -10.439 -3.657 1.00 77.25 134 CYS A CA 1
ATOM 1090 C C . CYS A 1 134 ? -12.361 -11.235 -3.831 1.00 77.25 134 CYS A C 1
ATOM 1092 O O . CYS A 1 134 ? -11.281 -10.660 -3.721 1.00 77.25 134 CYS A O 1
ATOM 1094 N N . GLU A 1 135 ? -12.446 -12.536 -4.123 1.00 79.81 135 GLU A N 1
ATOM 1095 C CA . GLU A 1 135 ? -11.308 -13.418 -4.417 1.00 79.81 135 GLU A CA 1
ATOM 1096 C C . GLU A 1 135 ? -10.565 -13.021 -5.700 1.00 79.81 135 GLU A C 1
ATOM 1098 O O . GLU A 1 135 ? -9.375 -13.292 -5.835 1.00 79.81 135 GLU A O 1
ATOM 1103 N N . HIS A 1 136 ? -11.253 -12.344 -6.620 1.00 80.00 136 HIS A N 1
ATOM 1104 C CA . HIS A 1 136 ? -10.712 -11.914 -7.908 1.00 80.00 136 HIS A CA 1
ATOM 1105 C C . HIS A 1 136 ? -10.162 -10.485 -7.865 1.00 80.00 136 HIS A C 1
ATOM 1107 O O . HIS A 1 136 ? -9.679 -9.972 -8.876 1.00 80.00 136 HIS A O 1
ATOM 1113 N N . ASN A 1 137 ? -10.223 -9.829 -6.703 1.00 85.88 137 ASN A N 1
ATOM 1114 C CA . ASN A 1 137 ? -9.680 -8.492 -6.532 1.00 85.88 137 ASN A CA 1
ATOM 1115 C C . ASN A 1 137 ? -8.171 -8.510 -6.785 1.00 85.88 137 ASN A C 1
ATOM 1117 O O . ASN A 1 137 ? -7.429 -9.313 -6.214 1.00 85.88 137 ASN A O 1
ATOM 1121 N N . SER A 1 138 ? -7.705 -7.595 -7.625 1.00 86.94 138 SER A N 1
ATOM 1122 C CA . SER A 1 138 ? -6.316 -7.557 -8.067 1.00 86.94 138 SER A CA 1
ATOM 1123 C C . SER A 1 138 ? -5.756 -6.139 -8.034 1.00 86.94 138 SER A C 1
ATOM 1125 O O . SER A 1 138 ? -6.486 -5.148 -7.961 1.00 86.94 138 SER A O 1
ATOM 1127 N N . TRP A 1 139 ? -4.425 -6.057 -8.023 1.00 90.50 139 TRP A N 1
ATOM 1128 C CA . TRP A 1 139 ? -3.700 -4.797 -8.132 1.00 90.50 139 TRP A CA 1
ATOM 1129 C C . TRP A 1 139 ? -3.476 -4.469 -9.604 1.00 90.50 139 TRP A C 1
ATOM 1131 O O . TRP A 1 139 ? -2.877 -5.271 -10.319 1.00 90.50 139 TRP A O 1
ATOM 1141 N N . VAL A 1 140 ? -3.922 -3.292 -10.031 1.00 87.25 140 VAL A N 1
ATOM 1142 C CA . VAL A 1 140 ? -3.846 -2.829 -11.421 1.00 87.25 140 VAL A CA 1
ATOM 1143 C C . VAL A 1 140 ? -3.205 -1.446 -11.464 1.00 87.25 140 VAL A C 1
ATOM 1145 O O . VAL A 1 140 ? -3.380 -0.624 -10.561 1.00 87.25 140 VAL A O 1
ATOM 1148 N N . THR A 1 141 ? -2.424 -1.185 -12.508 1.00 86.19 141 THR A N 1
ATOM 1149 C CA . THR A 1 141 ? -1.736 0.098 -12.679 1.00 86.19 141 THR A CA 1
ATOM 1150 C C . THR A 1 141 ? -2.684 1.148 -13.263 1.00 86.19 141 THR A C 1
ATOM 1152 O O . THR A 1 141 ? -3.518 0.832 -14.105 1.00 86.19 141 THR A O 1
ATOM 1155 N N . GLU A 1 142 ? -2.489 2.432 -12.945 1.00 81.38 142 GLU A N 1
ATOM 1156 C CA . GLU A 1 142 ? -3.271 3.542 -13.535 1.00 81.38 142 GLU A CA 1
ATOM 1157 C C . GLU A 1 142 ? -3.367 3.497 -15.077 1.00 81.38 142 GLU A C 1
ATOM 1159 O O . GLU A 1 142 ? -4.391 3.856 -15.651 1.00 81.38 142 GLU A O 1
ATOM 1164 N N . LYS A 1 143 ? -2.316 3.024 -15.760 1.00 80.50 143 LYS A N 1
ATOM 1165 C CA . LYS A 1 143 ? -2.294 2.894 -17.228 1.00 80.50 143 LYS A CA 1
ATOM 1166 C C . LYS A 1 143 ? -3.238 1.819 -17.764 1.00 80.50 143 LYS A C 1
ATOM 1168 O O . LYS A 1 143 ? -3.760 1.979 -18.858 1.00 80.50 143 LYS A O 1
ATOM 1173 N N . GLU A 1 144 ? -3.414 0.736 -17.016 1.00 76.75 144 GLU A N 1
ATOM 1174 C CA . GLU A 1 144 ? -4.292 -0.384 -17.369 1.00 76.75 144 GLU A CA 1
ATOM 1175 C C . GLU A 1 144 ? -5.760 -0.030 -17.069 1.00 76.75 144 GLU A C 1
ATOM 1177 O O . GLU A 1 144 ? -6.665 -0.503 -17.744 1.00 76.75 144 GLU A O 1
ATOM 1182 N N . MET A 1 145 ? -6.003 0.891 -16.130 1.00 70.75 145 MET A N 1
ATOM 1183 C CA . MET A 1 145 ? -7.333 1.403 -15.766 1.00 70.75 145 MET A CA 1
ATOM 1184 C C . MET A 1 145 ? -7.870 2.492 -16.714 1.00 70.75 145 MET A C 1
ATOM 1186 O O . MET A 1 145 ? -8.695 3.302 -16.293 1.00 70.75 145 MET A O 1
ATOM 1190 N N . GLY A 1 146 ? -7.413 2.565 -17.971 1.00 65.44 146 GLY A N 1
ATOM 1191 C CA . GLY A 1 146 ? -7.627 3.697 -18.891 1.00 65.44 146 GLY A CA 1
ATOM 1192 C C . GLY A 1 146 ? -9.061 4.254 -18.977 1.00 65.44 146 GLY A C 1
ATOM 1193 O O . GLY A 1 146 ? -9.219 5.470 -19.136 1.00 65.44 146 GLY A O 1
ATOM 1194 N N . ASN A 1 147 ? -10.074 3.403 -18.774 1.00 65.81 147 ASN A N 1
ATOM 1195 C CA . ASN A 1 147 ? -11.500 3.753 -18.817 1.00 65.81 147 ASN A CA 1
ATOM 1196 C C . ASN A 1 147 ? -12.140 4.062 -17.450 1.00 65.81 147 ASN A C 1
ATOM 1198 O O . ASN A 1 147 ? -13.228 4.622 -17.401 1.00 65.81 147 ASN A O 1
ATOM 1202 N N . ALA A 1 148 ? -11.462 3.798 -16.331 1.00 68.19 148 ALA A N 1
ATOM 1203 C CA . ALA A 1 148 ? -11.993 3.975 -14.974 1.00 68.19 148 ALA A CA 1
ATOM 1204 C C . ALA A 1 148 ? -11.415 5.188 -14.231 1.00 68.19 148 ALA A C 1
ATOM 1206 O O . ALA A 1 148 ? -11.257 5.189 -13.007 1.00 68.19 148 ALA A O 1
ATOM 1207 N N . LYS A 1 149 ? -11.131 6.264 -14.969 1.00 77.62 149 LYS A N 1
ATOM 1208 C CA . LYS A 1 149 ? -10.679 7.540 -14.390 1.00 77.62 149 LYS A CA 1
ATOM 1209 C C . LYS A 1 149 ? -11.702 8.129 -13.413 1.00 77.62 1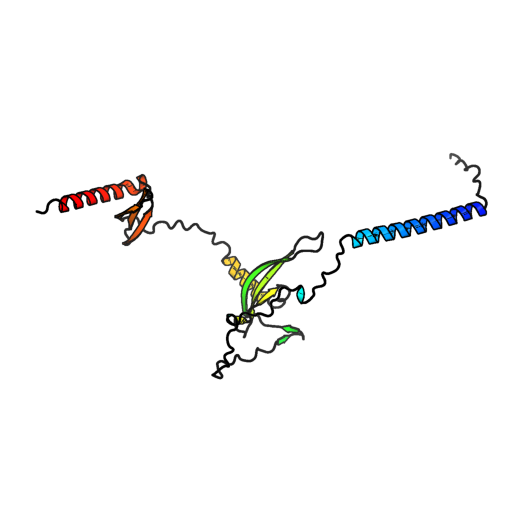49 LYS A C 1
ATOM 1211 O O . LYS A 1 149 ? -11.309 8.773 -12.443 1.00 77.62 149 LYS A O 1
ATOM 1216 N N . GLU A 1 150 ? -12.992 7.882 -13.643 1.00 80.12 150 GLU A N 1
ATOM 1217 C CA . GLU A 1 150 ? -14.079 8.333 -12.766 1.00 80.12 150 GLU A CA 1
ATOM 1218 C C . GLU A 1 150 ? -14.025 7.657 -11.388 1.00 80.12 150 GLU A C 1
ATOM 1220 O O . GLU A 1 150 ? -14.056 8.346 -10.368 1.00 80.12 150 GLU A O 1
ATOM 1225 N N . ALA A 1 151 ? -13.818 6.336 -11.347 1.00 79.06 151 ALA A N 1
ATOM 1226 C CA . ALA A 1 151 ? -13.687 5.579 -10.099 1.00 79.06 151 ALA A CA 1
ATOM 1227 C C . ALA A 1 151 ? -12.456 6.016 -9.283 1.00 79.06 151 ALA A C 1
ATOM 1229 O O . ALA A 1 151 ? -12.518 6.157 -8.060 1.00 79.06 151 ALA A O 1
ATOM 1230 N N . ILE A 1 152 ? -11.337 6.306 -9.959 1.00 81.75 152 ILE A N 1
ATOM 1231 C CA . ILE A 1 152 ? -10.137 6.857 -9.312 1.00 81.75 152 ILE A CA 1
ATOM 1232 C C . ILE A 1 152 ? -10.436 8.242 -8.722 1.00 81.75 152 ILE A C 1
ATOM 1234 O O . ILE A 1 152 ? -10.042 8.530 -7.591 1.00 81.75 152 ILE A O 1
ATOM 1238 N N . ALA A 1 153 ? -11.149 9.105 -9.452 1.00 83.75 153 ALA A N 1
ATOM 1239 C CA . ALA A 1 153 ? -11.508 10.437 -8.971 1.00 83.75 153 ALA A CA 1
ATOM 1240 C C . ALA A 1 153 ? -12.407 10.377 -7.724 1.00 83.75 153 ALA A C 1
ATOM 1242 O O . ALA A 1 153 ? -12.190 11.136 -6.773 1.00 83.75 153 ALA A O 1
ATOM 1243 N N . GLU A 1 154 ? -13.371 9.456 -7.692 1.00 83.94 154 GLU A N 1
ATOM 1244 C CA . GLU A 1 154 ? -14.228 9.225 -6.529 1.00 83.94 154 GLU A CA 1
ATOM 1245 C C . GLU A 1 154 ? -13.432 8.717 -5.318 1.00 83.94 154 GLU A C 1
ATOM 1247 O O . GLU A 1 154 ? -13.556 9.268 -4.220 1.00 83.94 154 GLU A O 1
ATOM 1252 N N . TYR A 1 155 ? -12.538 7.746 -5.517 1.00 83.38 155 TYR A N 1
ATOM 1253 C CA . TYR A 1 155 ? -11.660 7.237 -4.462 1.00 83.38 155 TYR A CA 1
ATOM 1254 C C . TYR A 1 155 ? -10.724 8.318 -3.908 1.00 83.38 155 TYR A C 1
ATOM 1256 O O . TYR A 1 155 ? -10.586 8.471 -2.692 1.00 83.38 155 TYR A O 1
ATOM 1264 N N . VAL A 1 156 ? -10.113 9.128 -4.775 1.00 83.44 156 VAL A N 1
ATOM 1265 C CA . VAL A 1 156 ? -9.258 10.250 -4.360 1.00 83.44 156 VAL A CA 1
ATOM 1266 C C . VAL A 1 156 ? -10.065 11.293 -3.588 1.00 83.44 156 VAL A C 1
ATOM 1268 O O . VAL A 1 156 ? -9.572 11.846 -2.607 1.00 83.44 156 VAL A O 1
ATOM 1271 N N . LYS A 1 157 ? -11.317 11.554 -3.977 1.00 82.38 157 LYS A N 1
ATOM 1272 C CA . LYS A 1 157 ? -12.220 12.443 -3.233 1.00 82.38 157 LYS A CA 1
ATOM 1273 C C . LYS A 1 157 ? -12.528 11.881 -1.840 1.00 82.38 157 LYS A C 1
ATOM 1275 O O . LYS A 1 157 ? -12.395 12.609 -0.859 1.00 82.38 157 LYS A O 1
ATOM 1280 N N . LYS A 1 158 ? -12.865 10.590 -1.741 1.00 79.69 158 LYS A N 1
ATOM 1281 C CA . LYS A 1 158 ? -13.139 9.873 -0.480 1.00 79.69 158 LYS A CA 1
ATOM 1282 C C . LYS A 1 158 ? -11.923 9.870 0.452 1.00 79.69 158 LYS A C 1
ATOM 1284 O O . LYS A 1 158 ? -12.057 10.146 1.640 1.00 79.69 158 LYS A O 1
ATOM 1289 N N . THR A 1 159 ? -10.730 9.613 -0.079 1.00 73.00 159 THR A N 1
ATOM 1290 C CA . THR A 1 159 ? -9.486 9.538 0.705 1.00 73.00 159 THR A CA 1
ATOM 1291 C C . THR A 1 159 ? -8.925 10.906 1.088 1.00 73.00 159 THR A C 1
ATOM 1293 O O . THR A 1 159 ? -8.504 11.069 2.231 1.00 73.00 159 THR A O 1
ATOM 1296 N N . LYS A 1 160 ? -9.006 11.929 0.225 1.00 67.12 160 LYS A N 1
ATOM 1297 C CA . LYS A 1 160 ? -8.615 13.310 0.578 1.00 67.12 160 LYS A CA 1
ATOM 1298 C C . LYS A 1 160 ? -9.460 13.910 1.697 1.00 67.12 160 LYS A C 1
ATOM 1300 O O . LYS A 1 160 ? -8.941 14.701 2.474 1.00 67.12 160 LYS A O 1
ATOM 1305 N N . CYS A 1 161 ? -10.737 13.542 1.809 1.00 57.09 161 CYS A N 1
ATOM 1306 C CA . CYS A 1 161 ? -11.566 13.953 2.947 1.00 57.09 161 CYS A CA 1
ATOM 1307 C C . CYS A 1 161 ? -11.120 13.313 4.275 1.00 57.09 161 CYS A C 1
ATOM 1309 O O . CYS A 1 161 ? -11.409 13.863 5.335 1.00 57.09 161 CYS A O 1
ATOM 1311 N N . ASN A 1 162 ? -10.389 12.195 4.219 1.00 57.59 162 ASN A N 1
ATOM 1312 C CA . ASN A 1 162 ? -9.857 11.486 5.387 1.00 57.59 162 ASN A CA 1
ATOM 1313 C C . ASN A 1 162 ? -8.388 11.847 5.681 1.00 57.59 162 ASN A C 1
ATOM 1315 O O . ASN A 1 162 ? -7.896 11.632 6.792 1.00 57.59 162 ASN A O 1
ATOM 1319 N N . GLU A 1 163 ? -7.674 12.403 4.701 1.00 51.19 163 GLU A N 1
ATOM 1320 C CA . GLU A 1 163 ? -6.302 12.865 4.849 1.00 51.19 163 GLU A CA 1
ATOM 1321 C C . GLU A 1 163 ? -6.296 14.139 5.708 1.00 51.19 163 GLU A C 1
ATOM 1323 O O . GLU A 1 163 ? -6.770 15.196 5.297 1.00 51.19 163 GLU A O 1
ATOM 1328 N N . ARG A 1 164 ? -5.732 14.017 6.919 1.00 45.62 164 ARG A N 1
ATOM 1329 C CA . ARG A 1 164 ? -5.660 15.016 8.010 1.00 45.62 164 ARG A CA 1
ATOM 1330 C C . ARG A 1 164 ? -6.782 14.993 9.050 1.00 45.62 164 ARG A C 1
ATOM 1332 O O . ARG A 1 164 ? -7.087 16.037 9.625 1.00 45.62 164 ARG A O 1
ATOM 1339 N N . VAL A 1 165 ? -7.214 13.819 9.504 1.00 47.16 165 VAL A N 1
ATOM 1340 C CA . VAL A 1 165 ? -7.284 13.709 10.970 1.00 47.16 165 VAL A CA 1
ATOM 1341 C C . VAL A 1 165 ? -5.847 13.486 11.410 1.00 47.16 165 VAL A C 1
ATOM 1343 O O . VAL A 1 165 ? -5.311 12.385 11.299 1.00 47.16 165 VAL A O 1
ATOM 1346 N N . ALA A 1 166 ? -5.167 14.570 11.807 1.00 46.34 166 ALA A N 1
ATOM 1347 C CA . ALA A 1 166 ? -3.915 14.447 12.540 1.00 46.34 166 ALA A CA 1
ATOM 1348 C C . ALA A 1 166 ? -4.114 13.356 13.597 1.00 46.34 166 ALA A C 1
ATOM 1350 O O . ALA A 1 166 ? -5.220 13.227 14.126 1.00 46.34 166 ALA A O 1
ATOM 1351 N N . ILE A 1 167 ? -3.073 12.587 13.915 1.00 45.22 167 ILE A N 1
ATOM 1352 C CA . ILE A 1 167 ? -3.050 11.826 15.162 1.00 45.22 167 ILE A CA 1
ATOM 1353 C C . ILE A 1 167 ? -3.159 12.884 16.262 1.00 45.22 167 ILE A C 1
ATOM 1355 O O . ILE A 1 167 ? -2.164 13.392 16.778 1.00 45.22 167 ILE A O 1
ATOM 1359 N N . VAL A 1 168 ? -4.386 13.311 16.555 1.00 43.91 168 VAL A N 1
ATOM 1360 C CA . VAL A 1 168 ? -4.731 14.055 17.738 1.00 43.91 168 VAL A CA 1
ATOM 1361 C C . VAL A 1 168 ? -4.366 13.037 18.783 1.00 43.91 168 VAL A C 1
ATOM 1363 O O . VAL A 1 168 ? -5.027 12.008 18.913 1.00 43.91 168 VAL A O 1
ATOM 1366 N N . LYS A 1 169 ? -3.229 13.263 19.448 1.00 43.78 169 LYS A N 1
ATOM 1367 C CA . 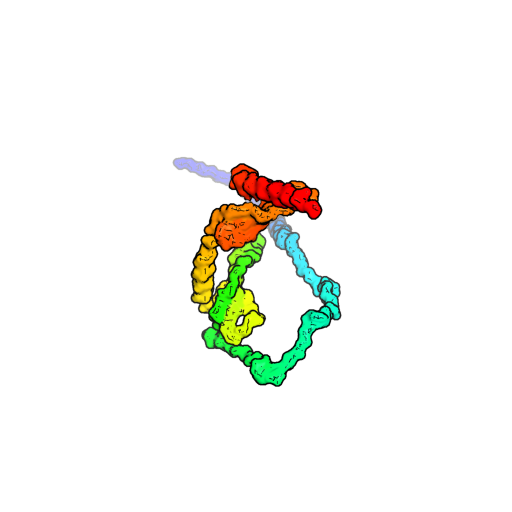LYS A 1 169 ? -2.975 12.659 20.744 1.00 43.78 169 LYS A CA 1
ATOM 1368 C C . LYS A 1 169 ? -4.255 12.950 21.501 1.00 43.78 169 LYS A C 1
ATOM 1370 O O . LYS A 1 169 ? -4.485 14.100 21.865 1.00 43.78 169 LYS A O 1
ATOM 1375 N N . ILE A 1 170 ? -5.138 11.962 21.606 1.00 40.00 170 ILE A N 1
ATOM 1376 C CA . ILE A 1 170 ? -6.360 12.076 22.378 1.00 40.00 170 ILE A CA 1
ATOM 1377 C C . ILE A 1 170 ? -5.847 12.110 23.811 1.00 40.00 170 ILE A C 1
ATOM 1379 O O . ILE A 1 170 ? -5.782 11.109 24.516 1.00 40.00 170 ILE A O 1
ATOM 1383 N N . THR A 1 171 ? -5.377 13.280 24.237 1.00 37.88 171 THR A N 1
ATOM 1384 C CA . THR A 1 171 ? -5.447 13.693 25.620 1.00 37.88 171 THR A CA 1
ATOM 1385 C C . THR A 1 171 ? -6.934 13.717 25.898 1.00 37.88 171 THR A C 1
ATOM 1387 O O . THR A 1 171 ? -7.586 14.744 25.729 1.00 37.88 171 THR A O 1
ATOM 1390 N N . THR A 1 172 ? -7.491 12.541 26.191 1.00 47.03 172 THR A N 1
ATOM 1391 C CA . THR A 1 172 ? -8.859 12.374 26.648 1.00 47.03 172 THR A CA 1
ATOM 1392 C C . THR A 1 172 ? -8.954 13.226 27.897 1.00 47.03 172 THR A C 1
ATOM 1394 O O . THR A 1 172 ? -8.512 12.818 28.975 1.00 47.03 172 THR A O 1
ATOM 1397 N N . THR A 1 173 ? -9.446 14.454 27.743 1.00 55.97 173 THR A N 1
ATOM 1398 C CA . THR A 1 173 ? -9.802 15.288 28.877 1.00 55.97 173 THR A CA 1
ATOM 1399 C C . THR A 1 173 ? -10.766 14.450 29.713 1.00 55.97 173 THR A C 1
ATOM 1401 O O . THR A 1 173 ? -11.674 13.818 29.162 1.00 55.97 173 THR A O 1
ATOM 1404 N N . PRO A 1 174 ? -10.533 14.311 31.029 1.00 56.34 174 PRO A N 1
ATOM 1405 C CA . PRO A 1 174 ? -11.459 13.599 31.887 1.00 56.34 174 PRO A CA 1
ATOM 1406 C C . PRO A 1 174 ? -12.862 14.165 31.673 1.00 56.34 174 PRO A C 1
ATOM 1408 O O . PRO A 1 174 ? -13.096 15.334 31.962 1.00 56.34 174 PRO A O 1
ATOM 1411 N N . LYS A 1 175 ? -13.783 13.350 31.150 1.00 64.00 175 LYS A N 1
ATOM 1412 C CA . LYS A 1 175 ? -15.176 13.753 30.895 1.00 64.00 175 LYS A CA 1
ATOM 1413 C C . LYS A 1 175 ? -15.912 14.162 32.185 1.00 64.00 175 LYS A C 1
ATOM 1415 O O . LYS A 1 175 ? -16.969 14.775 32.130 1.00 64.00 175 LYS A O 1
ATOM 1420 N N . SER A 1 176 ? -15.328 13.841 33.337 1.00 70.69 176 SER A N 1
ATOM 1421 C CA . SER A 1 176 ? -15.841 14.082 34.677 1.00 70.69 176 SER A CA 1
ATOM 1422 C C . SER A 1 176 ? -14.674 14.299 35.660 1.00 70.69 176 SER A C 1
ATOM 1424 O O . SER A 1 176 ? -13.597 13.709 35.483 1.00 70.69 176 SER A O 1
ATOM 1426 N N . PRO A 1 177 ? -14.841 15.158 36.685 1.00 84.62 177 PRO A N 1
ATOM 1427 C CA . PRO A 1 177 ? -13.840 15.339 37.734 1.00 84.62 177 PRO A CA 1
ATOM 1428 C C . PRO A 1 177 ? -13.735 14.086 38.616 1.00 84.62 177 PRO A C 1
ATOM 1430 O O . PRO A 1 177 ? -14.676 13.290 38.712 1.00 84.62 177 PRO A O 1
ATOM 1433 N N . LEU A 1 178 ? -12.581 13.919 39.270 1.00 86.44 178 LEU A N 1
ATOM 1434 C CA . LEU A 1 178 ? -12.377 12.840 40.235 1.00 86.44 178 LEU A CA 1
ATOM 1435 C C . LEU A 1 178 ? -13.328 13.014 41.432 1.00 86.44 178 LEU A C 1
ATOM 1437 O O . LEU A 1 178 ? -13.544 14.140 41.878 1.00 86.44 178 LEU A O 1
ATOM 1441 N N . ALA A 1 179 ? -13.912 11.912 41.908 1.00 89.94 179 ALA A N 1
ATOM 1442 C CA . ALA A 1 179 ? -14.783 11.896 43.078 1.00 89.94 179 ALA A CA 1
ATOM 1443 C C . ALA A 1 179 ? -14.022 11.453 44.332 1.00 89.94 179 ALA A C 1
ATOM 1445 O O . ALA A 1 179 ? -13.998 12.200 45.299 1.00 89.94 179 ALA A O 1
ATOM 1446 N N . MET A 1 180 ? -13.391 10.275 44.304 1.00 90.94 180 MET A N 1
ATOM 1447 C CA . MET A 1 180 ? -12.657 9.719 45.448 1.00 90.94 180 MET A CA 1
ATOM 1448 C C . MET A 1 180 ? -11.650 8.642 45.021 1.00 90.94 180 MET A C 1
ATOM 1450 O O . MET A 1 180 ? -11.682 8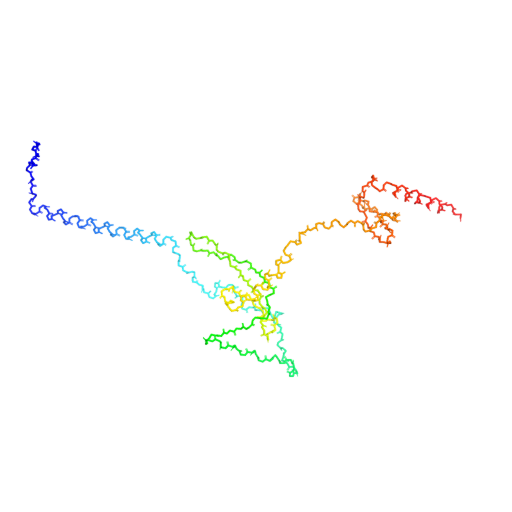.152 43.886 1.00 90.94 180 MET A O 1
ATOM 1454 N N . ILE A 1 181 ? -10.769 8.261 45.946 1.00 93.12 181 ILE A N 1
ATOM 1455 C CA . ILE A 1 181 ? -9.897 7.086 45.834 1.00 93.12 181 ILE A CA 1
ATOM 1456 C C . ILE A 1 181 ? -10.546 5.946 46.619 1.00 93.12 181 ILE A C 1
ATOM 1458 O O . ILE A 1 181 ? -10.996 6.147 47.740 1.00 93.12 181 ILE A O 1
ATOM 1462 N N . ILE A 1 182 ? -10.629 4.767 46.004 1.00 90.50 182 ILE A N 1
ATOM 1463 C CA . ILE A 1 182 ? -11.308 3.595 46.575 1.00 90.50 182 ILE A CA 1
ATOM 1464 C C . ILE A 1 182 ? -10.302 2.622 47.173 1.00 90.50 182 ILE A C 1
ATOM 1466 O O . ILE A 1 182 ? -10.518 2.103 48.259 1.00 90.50 182 ILE A O 1
ATOM 1470 N N . ASN A 1 183 ? -9.223 2.346 46.445 1.00 89.38 183 ASN A N 1
ATOM 1471 C CA . ASN A 1 183 ? -8.242 1.339 46.821 1.00 89.38 183 ASN A CA 1
ATOM 1472 C C . ASN A 1 183 ? -6.838 1.797 46.457 1.00 89.38 183 ASN A C 1
ATOM 1474 O O . ASN A 1 183 ? -6.648 2.636 45.572 1.00 89.38 183 ASN A O 1
ATOM 1478 N N . HIS A 1 184 ? -5.859 1.181 47.102 1.00 90.75 184 HIS A N 1
ATOM 1479 C CA . HIS A 1 184 ? -4.460 1.288 46.742 1.00 90.75 184 HIS A CA 1
ATOM 1480 C C . HIS A 1 184 ? -3.853 -0.116 46.633 1.00 90.75 184 HIS A C 1
ATOM 1482 O O . HIS A 1 184 ? -4.322 -1.060 47.266 1.00 90.75 184 HIS A O 1
ATOM 1488 N N . HIS A 1 185 ? -2.837 -0.262 45.793 1.00 89.06 185 HIS A N 1
ATOM 1489 C CA . HIS A 1 185 ? -2.064 -1.484 45.640 1.00 89.06 185 HIS A CA 1
ATOM 1490 C C . HIS A 1 185 ? -0.582 -1.131 45.529 1.00 89.06 185 HIS A C 1
ATOM 1492 O O . HIS A 1 185 ? -0.194 -0.286 44.716 1.00 89.06 185 HIS A O 1
ATOM 1498 N N . TYR A 1 186 ? 0.230 -1.805 46.339 1.00 86.12 186 TYR A N 1
ATOM 1499 C CA . TYR A 1 186 ? 1.681 -1.696 46.327 1.00 86.12 186 TYR A CA 1
ATOM 1500 C C . TYR A 1 186 ? 2.252 -2.767 45.404 1.00 86.12 186 TYR A C 1
ATOM 1502 O O . TYR A 1 186 ? 2.074 -3.957 45.657 1.00 86.12 186 TYR A O 1
ATOM 1510 N N . SER A 1 187 ? 2.915 -2.358 44.324 1.00 83.38 187 SER A N 1
ATOM 1511 C CA . SER A 1 187 ? 3.696 -3.302 43.529 1.00 83.38 187 SER A CA 1
ATOM 1512 C C . SER A 1 187 ? 5.035 -3.572 44.215 1.00 83.38 187 SER A C 1
ATOM 1514 O O . SER A 1 187 ? 5.617 -2.675 44.829 1.00 83.38 187 SER A O 1
ATOM 1516 N N . ASN A 1 188 ? 5.564 -4.787 44.062 1.00 79.88 188 ASN A N 1
ATOM 1517 C CA . ASN A 1 188 ? 6.884 -5.166 44.587 1.00 79.88 188 ASN A CA 1
ATOM 1518 C C . ASN A 1 188 ? 8.026 -4.318 43.993 1.00 79.88 188 ASN A C 1
ATOM 1520 O O . ASN A 1 188 ? 9.098 -4.229 44.584 1.00 79.88 188 ASN A O 1
ATOM 1524 N N . ASP A 1 189 ? 7.772 -3.672 42.855 1.00 79.00 189 ASP A N 1
ATOM 1525 C CA . ASP A 1 189 ? 8.713 -2.798 42.148 1.00 79.00 189 ASP A CA 1
ATOM 1526 C C . ASP A 1 189 ? 8.817 -1.386 42.763 1.00 79.00 189 ASP A C 1
ATOM 1528 O O . ASP A 1 189 ? 9.555 -0.542 42.262 1.00 79.00 189 ASP A O 1
ATOM 1532 N N . GLY A 1 190 ? 8.081 -1.112 43.849 1.00 79.25 190 GLY A N 1
ATOM 1533 C CA . GLY A 1 190 ? 8.036 0.201 44.503 1.00 79.25 190 GLY A CA 1
ATOM 1534 C C . GLY A 1 190 ? 7.031 1.178 43.883 1.00 79.25 190 GLY A C 1
ATOM 1535 O O . GLY A 1 190 ? 6.965 2.332 44.303 1.00 79.25 190 GLY A O 1
ATOM 1536 N N . ASP A 1 191 ? 6.237 0.719 42.914 1.00 85.44 191 ASP A N 1
ATOM 1537 C CA . ASP A 1 191 ? 5.166 1.497 42.293 1.00 85.44 191 ASP A CA 1
ATOM 1538 C C . ASP A 1 191 ? 3.868 1.457 43.112 1.00 85.44 191 ASP A C 1
ATOM 1540 O O . ASP A 1 191 ? 3.454 0.412 43.628 1.00 85.44 191 ASP A O 1
ATOM 1544 N N . PHE A 1 192 ? 3.177 2.599 43.163 1.00 83.25 192 PHE A N 1
ATOM 1545 C CA . PHE A 1 192 ? 1.910 2.770 43.869 1.00 83.25 192 PHE A CA 1
ATOM 1546 C C . PHE A 1 192 ? 0.769 2.943 42.865 1.00 83.25 192 PHE A C 1
ATOM 1548 O O . PHE A 1 192 ? 0.729 3.892 42.074 1.00 83.25 192 PHE A O 1
ATOM 1555 N N . LEU A 1 193 ? -0.196 2.029 42.919 1.00 89.44 193 LEU A N 1
ATOM 1556 C CA . LEU A 1 193 ? -1.399 2.060 42.098 1.00 89.44 193 LEU A CA 1
ATOM 1557 C C . LEU A 1 193 ? -2.585 2.484 42.959 1.00 89.44 193 LEU A C 1
ATOM 1559 O O . LEU A 1 193 ? -2.901 1.820 43.939 1.00 89.44 193 LEU A O 1
ATOM 1563 N N . TYR A 1 194 ? -3.277 3.552 42.571 1.00 89.62 194 TYR A N 1
ATOM 1564 C CA . TYR A 1 194 ? -4.504 3.996 43.237 1.00 89.62 194 TYR A CA 1
ATOM 1565 C C . TYR A 1 194 ? -5.714 3.784 42.333 1.00 89.62 194 TYR A C 1
ATOM 1567 O O . TYR A 1 194 ? -5.747 4.272 41.203 1.00 89.62 194 TYR A O 1
ATOM 1575 N N . LEU A 1 195 ? -6.731 3.077 42.818 1.00 90.69 195 LEU A N 1
ATOM 1576 C CA . LEU A 1 195 ? -8.007 2.943 42.129 1.00 90.69 195 LEU A CA 1
ATOM 1577 C C . LEU A 1 195 ? -8.841 4.193 42.388 1.00 90.69 195 LEU A C 1
ATOM 1579 O O . LEU A 1 195 ? -9.312 4.424 43.501 1.00 90.69 195 LEU A O 1
ATOM 1583 N N . ALA A 1 196 ? -9.030 4.992 41.348 1.00 90.19 196 ALA A N 1
ATOM 1584 C CA . ALA A 1 196 ? -9.697 6.276 41.432 1.00 90.19 196 ALA A CA 1
ATOM 1585 C C . ALA A 1 196 ? -11.070 6.202 40.752 1.00 90.19 196 ALA A C 1
ATOM 1587 O O . ALA A 1 196 ? -11.179 5.725 39.616 1.00 90.19 196 ALA A O 1
ATOM 1588 N N . GLN A 1 197 ? -12.111 6.692 41.427 1.00 91.12 197 GLN A N 1
ATOM 1589 C CA . GLN A 1 197 ? -13.468 6.771 40.891 1.00 91.12 197 GLN A CA 1
ATOM 1590 C C . GLN A 1 197 ? -13.850 8.214 40.589 1.00 91.12 197 GLN A C 1
ATOM 1592 O O . GLN A 1 197 ? -13.609 9.132 41.375 1.00 91.12 197 GLN A O 1
ATOM 1597 N N . ARG A 1 198 ? -14.463 8.424 39.429 1.00 89.06 198 ARG A N 1
ATOM 1598 C CA . ARG A 1 198 ? -14.980 9.722 38.994 1.00 89.06 198 ARG A CA 1
ATOM 1599 C C . ARG A 1 198 ? -16.461 9.884 39.323 1.00 89.06 198 ARG A C 1
ATOM 1601 O O . ARG A 1 198 ? -17.152 8.918 39.627 1.00 89.06 198 ARG A O 1
ATOM 1608 N N . LYS A 1 199 ? -16.971 11.116 39.213 1.00 87.75 199 LYS A N 1
ATOM 1609 C CA . LYS A 1 199 ? -18.389 11.425 39.493 1.00 87.75 199 LYS A CA 1
ATOM 1610 C C . LYS A 1 199 ? -19.390 10.718 38.572 1.00 87.75 199 LYS A C 1
ATOM 1612 O O . LYS A 1 199 ? -20.546 10.578 38.942 1.00 87.75 199 LYS A O 1
ATOM 1617 N N . ASP A 1 200 ? -18.961 10.278 37.393 1.00 86.50 200 ASP A N 1
ATOM 1618 C CA . ASP A 1 200 ? -19.776 9.469 36.475 1.00 86.50 200 ASP A CA 1
ATOM 1619 C C . ASP A 1 200 ? -19.787 7.969 36.831 1.00 86.50 200 ASP A C 1
ATOM 1621 O O . ASP A 1 200 ? -20.338 7.162 36.087 1.00 86.50 200 ASP A O 1
ATOM 1625 N N . GLY A 1 201 ? -19.159 7.585 37.947 1.00 85.00 201 GLY A N 1
ATOM 1626 C CA . GLY A 1 201 ? -19.035 6.204 38.398 1.00 85.00 201 GLY A CA 1
ATOM 1627 C C . GLY A 1 201 ? -17.884 5.435 37.748 1.00 85.00 201 GLY A C 1
ATOM 1628 O O . GLY A 1 201 ? -17.583 4.329 38.198 1.00 85.00 201 GLY A O 1
ATOM 1629 N N . THR A 1 202 ? -17.198 5.999 36.746 1.00 87.56 202 THR A N 1
ATOM 1630 C CA . THR A 1 202 ? -16.087 5.316 36.069 1.00 87.56 202 THR A CA 1
ATOM 1631 C C . THR A 1 202 ? -14.888 5.156 36.997 1.00 87.56 202 THR A C 1
ATOM 1633 O O . THR A 1 202 ? -14.485 6.092 37.693 1.00 87.56 202 THR A O 1
ATOM 1636 N N . GLN A 1 203 ? -14.310 3.956 37.000 1.00 91.31 203 GLN A N 1
ATOM 1637 C CA . GLN A 1 203 ? -13.154 3.607 37.820 1.00 91.31 203 GLN A CA 1
ATOM 1638 C C . GLN A 1 203 ? -11.926 3.373 36.944 1.00 91.31 203 GLN A C 1
ATOM 1640 O O . GLN A 1 203 ? -12.013 2.767 35.874 1.00 91.31 203 GLN A O 1
ATOM 1645 N N . LYS A 1 204 ? -10.769 3.863 37.391 1.00 89.81 204 LYS A N 1
ATOM 1646 C CA . LYS A 1 204 ? -9.494 3.662 36.702 1.00 89.81 204 LYS A CA 1
ATOM 1647 C C . LYS A 1 204 ? -8.339 3.603 37.696 1.00 89.81 204 LYS A C 1
ATOM 1649 O O . LYS A 1 204 ? -8.273 4.411 38.617 1.00 89.81 204 LYS A O 1
ATOM 1654 N N . TRP A 1 205 ? -7.394 2.700 37.450 1.00 89.62 205 TRP A N 1
ATOM 1655 C CA . TRP A 1 205 ? -6.113 2.675 38.151 1.00 89.62 205 TRP A CA 1
ATOM 1656 C C . TRP A 1 205 ? -5.206 3.827 37.695 1.00 89.62 205 TRP A C 1
ATOM 1658 O O . TRP A 1 205 ? -4.971 4.026 36.498 1.00 89.62 205 TRP A O 1
ATOM 1668 N N . LEU A 1 206 ? -4.717 4.599 38.660 1.00 87.88 206 LEU A N 1
ATOM 1669 C CA . LEU A 1 206 ? -3.730 5.657 38.500 1.00 87.88 206 LEU A CA 1
ATOM 1670 C C . LEU A 1 206 ? -2.380 5.134 38.988 1.00 87.88 206 LEU A C 1
ATOM 1672 O O . LEU A 1 206 ? -2.214 4.866 40.175 1.00 87.88 206 LEU A O 1
ATOM 1676 N N . LEU A 1 207 ? -1.432 4.995 38.063 1.00 88.12 207 LEU A N 1
ATOM 1677 C CA . LEU A 1 207 ? -0.042 4.670 38.371 1.00 88.12 207 LEU A CA 1
ATOM 1678 C C . LEU A 1 207 ? 0.691 5.949 38.769 1.00 88.12 207 LEU A C 1
ATOM 1680 O O . LEU A 1 207 ? 0.694 6.902 37.987 1.00 88.12 207 LEU A O 1
ATOM 1684 N N . ASN A 1 208 ? 1.286 5.956 39.962 1.00 83.19 208 ASN A N 1
ATOM 1685 C CA . ASN A 1 208 ? 2.120 7.040 40.486 1.00 83.19 208 ASN A CA 1
ATOM 1686 C C . ASN A 1 208 ? 1.519 8.442 40.222 1.00 83.19 208 ASN A C 1
ATOM 1688 O O . ASN A 1 208 ? 2.139 9.273 39.548 1.00 83.19 208 ASN A O 1
ATOM 1692 N N . PRO A 1 209 ? 0.277 8.713 40.686 1.00 84.50 209 PRO A N 1
ATOM 1693 C CA . PRO A 1 209 ? -0.370 9.999 40.458 1.00 84.50 209 PRO A CA 1
ATOM 1694 C C . PRO A 1 209 ? 0.446 11.138 41.080 1.00 84.50 209 PRO A C 1
ATOM 1696 O O . PRO A 1 209 ? 1.016 10.992 42.159 1.00 84.50 209 PRO A O 1
ATOM 1699 N N . ASN A 1 210 ? 0.474 12.296 40.412 1.00 84.38 210 ASN A N 1
ATOM 1700 C CA . ASN A 1 210 ? 1.144 13.483 40.943 1.00 84.38 210 ASN A CA 1
ATOM 1701 C C . ASN A 1 210 ? 0.528 13.872 42.300 1.00 84.38 210 ASN A C 1
ATOM 1703 O O . ASN A 1 210 ? -0.660 14.197 42.373 1.00 84.38 210 ASN A O 1
ATOM 1707 N N . VAL A 1 211 ? 1.349 13.843 43.350 1.00 81.88 211 VAL A N 1
ATOM 1708 C CA . VAL A 1 211 ? 0.907 14.032 44.735 1.00 81.88 211 VAL A CA 1
ATOM 1709 C C . VAL A 1 211 ? 0.268 15.403 44.933 1.00 81.88 211 VAL A C 1
ATOM 1711 O O . VAL A 1 211 ? -0.800 15.470 45.524 1.00 81.88 211 VAL A O 1
ATOM 1714 N N . ASP A 1 212 ? 0.823 16.475 44.364 1.00 86.75 212 ASP A N 1
ATOM 1715 C CA . ASP A 1 212 ? 0.276 17.830 44.519 1.00 86.75 212 ASP A CA 1
ATOM 1716 C C . ASP A 1 212 ? -1.121 17.961 43.907 1.00 86.75 212 ASP A C 1
ATOM 1718 O O . ASP A 1 212 ? -2.006 18.609 44.464 1.00 86.75 212 ASP A O 1
ATOM 1722 N N . LYS A 1 213 ? -1.349 17.299 42.769 1.00 84.31 213 LYS A N 1
ATOM 1723 C CA . LYS A 1 213 ? -2.636 17.335 42.067 1.00 84.31 213 LYS A CA 1
ATOM 1724 C C . LYS A 1 213 ? -3.727 16.524 42.771 1.00 84.31 213 LYS A C 1
ATOM 1726 O O . LYS A 1 213 ? -4.900 16.873 42.660 1.00 84.31 213 LYS A O 1
ATOM 1731 N N . TYR A 1 214 ? -3.360 15.434 43.442 1.00 86.44 214 TYR A N 1
ATOM 1732 C CA . TYR A 1 214 ? -4.300 14.504 44.082 1.00 86.44 214 TYR A CA 1
ATOM 1733 C C . TYR A 1 214 ? -4.241 14.534 45.615 1.00 86.44 214 TYR A C 1
ATOM 1735 O O . TYR A 1 214 ? -4.871 13.698 46.259 1.00 86.44 214 TYR A O 1
ATOM 1743 N N . LYS A 1 215 ? -3.527 15.507 46.193 1.00 88.88 215 LYS A N 1
ATOM 1744 C CA . LYS A 1 215 ? -3.210 15.600 47.622 1.00 88.88 215 LYS A CA 1
ATOM 1745 C C . LYS A 1 215 ? -4.432 15.433 48.516 1.00 88.88 215 LYS A C 1
ATOM 1747 O O . LYS A 1 215 ? -4.446 14.549 49.361 1.00 88.88 215 LYS A O 1
ATOM 1752 N N . THR A 1 216 ? -5.473 16.223 48.269 1.00 91.25 216 THR A N 1
ATOM 1753 C CA . THR A 1 216 ? -6.693 16.225 49.088 1.00 91.25 216 THR A CA 1
ATOM 1754 C C . THR A 1 216 ? -7.373 14.857 49.112 1.00 91.25 216 THR A C 1
ATOM 1756 O O . THR A 1 216 ? -7.761 14.384 50.170 1.00 91.25 216 THR A O 1
ATOM 1759 N N . PHE A 1 217 ? -7.463 14.189 47.958 1.00 90.75 217 PHE A N 1
ATOM 1760 C CA . PHE A 1 217 ? -8.097 12.873 47.840 1.00 90.75 217 PHE A CA 1
ATOM 1761 C C . PHE A 1 217 ? -7.259 11.761 48.474 1.00 90.75 217 PHE A C 1
ATOM 1763 O O . PHE A 1 217 ? -7.814 10.804 49.003 1.00 90.75 217 PHE A O 1
ATOM 1770 N N . LEU A 1 218 ? -5.928 11.869 48.399 1.00 90.44 218 LEU A N 1
ATOM 1771 C CA . LEU A 1 218 ? -5.015 10.928 49.046 1.00 90.44 218 LEU A CA 1
ATOM 1772 C C . LEU A 1 218 ? -5.084 11.071 50.569 1.00 90.44 218 LEU A C 1
ATOM 1774 O O . LEU A 1 218 ? -5.206 10.065 51.258 1.00 90.44 218 LEU A O 1
ATOM 1778 N N . GLU A 1 219 ? -5.046 12.298 51.088 1.00 90.88 219 GLU A N 1
ATOM 1779 C CA . GLU A 1 219 ? -5.157 12.574 52.526 1.00 90.88 219 GLU A CA 1
ATOM 1780 C C . GLU A 1 219 ? -6.496 12.088 53.091 1.00 90.88 219 GLU A C 1
ATOM 1782 O O . GLU A 1 219 ? -6.513 11.391 54.103 1.00 90.88 219 GLU A O 1
ATOM 1787 N N . GLU A 1 220 ? -7.605 12.382 52.406 1.00 91.75 220 GLU A N 1
ATOM 1788 C CA . GLU A 1 220 ? -8.944 11.921 52.792 1.00 91.75 220 GLU A CA 1
ATOM 1789 C C . GLU A 1 220 ? -9.044 10.389 52.795 1.00 91.75 220 GLU A C 1
ATOM 1791 O O . GLU A 1 220 ? -9.550 9.792 53.748 1.00 91.75 220 GLU A O 1
ATOM 1796 N N . TYR A 1 221 ? -8.512 9.738 51.758 1.00 91.62 221 TYR A N 1
ATOM 1797 C CA . TYR A 1 221 ? -8.489 8.283 51.660 1.00 91.62 221 TYR A CA 1
ATOM 1798 C C . TYR A 1 221 ? -7.694 7.636 52.797 1.00 91.62 221 TYR A C 1
ATOM 1800 O O . TYR A 1 221 ? -8.192 6.717 53.445 1.00 91.62 221 TYR A O 1
ATOM 1808 N N . TRP A 1 222 ? -6.479 8.122 53.060 1.00 90.31 222 TRP A N 1
ATOM 1809 C CA . TRP A 1 222 ? -5.627 7.581 54.117 1.00 90.31 222 TRP A CA 1
ATOM 1810 C C . TRP A 1 222 ? -6.218 7.824 55.505 1.00 90.31 222 TRP A C 1
ATOM 1812 O O . TRP A 1 222 ? -6.197 6.910 56.325 1.00 90.31 222 TRP A O 1
ATOM 1822 N N . ALA A 1 223 ? -6.811 8.994 55.757 1.00 89.94 223 ALA A N 1
ATOM 1823 C CA . ALA A 1 223 ? -7.512 9.267 57.009 1.00 89.94 223 ALA A CA 1
ATOM 1824 C C . ALA A 1 223 ? -8.645 8.256 57.253 1.00 89.94 223 ALA A C 1
ATOM 1826 O O . ALA A 1 223 ? -8.707 7.650 58.319 1.00 89.94 223 ALA A O 1
ATOM 1827 N N . ASN A 1 224 ? -9.481 8.002 56.240 1.00 86.94 224 ASN A N 1
ATOM 1828 C CA . ASN A 1 224 ? -10.562 7.021 56.336 1.00 86.94 224 ASN A CA 1
ATOM 1829 C C . ASN A 1 224 ? -10.036 5.580 56.485 1.00 86.94 224 ASN A C 1
ATOM 1831 O O . ASN A 1 224 ? -10.557 4.799 57.277 1.00 86.94 224 ASN A O 1
ATOM 1835 N N . TYR A 1 225 ? -8.969 5.230 55.762 1.00 86.38 225 TYR A N 1
ATOM 1836 C CA . TYR A 1 225 ? -8.346 3.909 55.840 1.00 86.38 225 TYR A CA 1
ATOM 1837 C C . TYR A 1 225 ? -7.815 3.600 57.247 1.00 86.38 225 TYR A C 1
ATOM 1839 O O . TYR A 1 225 ? -8.063 2.512 57.766 1.00 86.38 225 TYR A O 1
ATOM 1847 N N . TYR A 1 226 ? -7.128 4.552 57.889 1.00 82.38 226 TYR A N 1
ATOM 1848 C CA . TYR A 1 226 ? -6.632 4.371 59.256 1.00 82.38 226 TYR A CA 1
ATOM 1849 C C . TYR A 1 226 ? -7.768 4.313 60.281 1.00 82.38 226 TYR A C 1
ATOM 1851 O O . TYR A 1 226 ? -7.750 3.435 61.142 1.00 82.38 226 TYR A O 1
ATOM 1859 N N . SER A 1 227 ? -8.803 5.149 60.143 1.00 78.50 227 SER A N 1
ATOM 1860 C CA . SER A 1 227 ? -9.987 5.068 61.011 1.00 78.50 227 SER A CA 1
ATOM 1861 C C . SER A 1 227 ? -10.706 3.718 60.905 1.00 78.50 227 SER A C 1
ATOM 1863 O O . SER A 1 227 ? -11.162 3.188 61.914 1.00 78.50 227 SER A O 1
ATOM 1865 N N . ALA A 1 228 ? -10.776 3.126 59.709 1.00 75.31 228 ALA A N 1
ATOM 1866 C CA . ALA A 1 228 ? -11.368 1.803 59.507 1.00 75.31 228 ALA A CA 1
ATOM 1867 C C . ALA A 1 228 ? -10.516 0.655 60.085 1.00 75.31 228 ALA A C 1
ATOM 1869 O O . ALA A 1 228 ? -11.054 -0.396 60.419 1.00 75.31 228 ALA A O 1
ATOM 1870 N N . GLN A 1 229 ? -9.198 0.827 60.213 1.00 70.81 229 GLN A N 1
ATOM 1871 C CA . GLN A 1 229 ? -8.334 -0.164 60.866 1.00 70.81 229 GLN A CA 1
ATOM 1872 C C . GLN A 1 229 ? -8.469 -0.118 62.395 1.00 70.81 229 GLN A C 1
ATOM 1874 O O . GLN A 1 229 ? -8.510 -1.166 63.039 1.00 70.81 229 GLN A O 1
ATOM 1879 N N . GLU A 1 230 ? -8.601 1.075 62.979 1.00 65.88 230 GLU A N 1
ATOM 1880 C CA . GLU A 1 230 ? -8.776 1.250 64.429 1.00 65.88 230 GLU A CA 1
ATOM 1881 C C . GLU A 1 230 ? -10.085 0.631 64.949 1.00 65.88 230 GLU A C 1
ATOM 1883 O O . GLU A 1 230 ? -10.105 0.029 66.025 1.00 65.88 230 GLU A O 1
ATOM 1888 N N . THR A 1 231 ? -11.170 0.691 64.170 1.00 60.72 231 THR A N 1
ATOM 1889 C CA . THR A 1 231 ? -12.444 0.055 64.542 1.00 60.72 231 THR A CA 1
ATOM 1890 C C . THR A 1 231 ? -12.355 -1.471 64.557 1.00 60.72 231 THR A C 1
ATOM 1892 O O . THR A 1 231 ? -12.939 -2.097 65.435 1.00 60.72 231 THR A O 1
ATOM 1895 N N . THR A 1 232 ? -11.570 -2.082 63.664 1.00 59.16 232 THR A N 1
ATOM 1896 C CA . THR A 1 232 ? -11.391 -3.549 63.623 1.00 59.16 232 THR A CA 1
ATOM 1897 C C . THR A 1 232 ? -10.524 -4.114 64.749 1.00 59.16 232 THR A C 1
ATOM 1899 O O . THR A 1 232 ? -10.590 -5.308 65.024 1.00 59.16 232 THR A O 1
ATOM 1902 N N . GLN A 1 233 ? -9.723 -3.280 65.420 1.00 58.00 233 GLN A N 1
ATOM 1903 C CA . GLN A 1 233 ? -8.937 -3.690 66.593 1.00 58.00 233 GLN A CA 1
ATOM 1904 C C . GLN A 1 233 ? -9.686 -3.494 67.919 1.00 58.00 233 GLN A C 1
ATOM 1906 O O . GLN A 1 233 ? -9.193 -3.906 68.967 1.00 58.00 233 GLN A O 1
ATOM 1911 N N . THR A 1 234 ? -10.878 -2.892 67.874 1.00 50.34 234 THR A N 1
ATOM 1912 C CA . THR A 1 234 ? -11.692 -2.560 69.048 1.00 50.34 234 THR A CA 1
ATOM 1913 C C . THR A 1 234 ? -13.040 -3.289 69.001 1.00 50.34 234 THR A C 1
ATOM 1915 O O . THR A 1 234 ? -14.087 -2.691 69.222 1.00 50.34 234 THR A O 1
ATOM 1918 N N . GLU A 1 235 ? -13.033 -4.589 68.716 1.00 47.28 235 GLU A N 1
ATOM 1919 C CA . GLU A 1 235 ? -14.145 -5.488 69.052 1.00 47.28 235 GLU A CA 1
ATOM 1920 C C . GLU A 1 235 ? -13.592 -6.647 69.908 1.00 47.28 235 GLU A C 1
ATOM 1922 O O . GLU A 1 235 ? -12.593 -7.251 69.508 1.00 47.28 235 GLU A O 1
ATOM 1927 N N . PRO A 1 236 ? -14.151 -6.900 71.112 1.00 53.78 236 PRO A N 1
ATOM 1928 C CA . PRO A 1 236 ? -13.705 -7.958 72.025 1.00 53.78 236 PRO A CA 1
ATOM 1929 C C . PRO A 1 236 ? -14.106 -9.373 71.587 1.00 53.78 236 PRO A C 1
ATOM 1931 O O . PRO A 1 236 ? -15.179 -9.532 70.963 1.00 53.78 236 PRO A O 1
#

InterPro domains:
  IPR000953 Chromo/chromo shadow domain [PS50013] (98-158)
  IPR000953 Chromo/chromo shadow domain [SM00298] (97-160)
  IPR016197 Chromo-like domain superfamily [SSF54160] (60-160)
  IPR023779 Chromo domain, conserved site [PS00598] (125-145)
  IPR023780 Chromo domain [PF00385] (98-158)

Radius of gyration: 43.25 Å; chains: 1; bounding box: 87×80×129 Å

Secondary structure (DSSP, 8-state):
-PPPPPPP---PPPHHHHHHHHHHHHHHHHHHHHHHHHHHHHHHHTT-PPP----TTTS---S---GGGPPPP---SSTTTSPPPPPPPEEETTEEE--EEEEEEEEEEEEPPSTTSPPEEEEEEEEEETTS-GGG-EEEETTTTTT-HHHHHHHHHHHHTTTT----------SS-EEEEEEEEE-TTS-EEEEEEETTS-EEEEES--HHHHHHHHHHHHHHHHHHHHHHTS--

pLDDT: mean 78.4, std 13.23, range [37.88, 96.5]

Sequence (236 aa):
MPDSPRPNNSKVPAASDFSKVMTKIHQETEAALEEATGQMKAQYDKHKRPSKEYHVRDLKIHPHFNEKLLTPYVAPTFPNQEQPPPPPPDLIDNEEQWEIEEVLDSKPRKVRGKHGQPSTTVIDYFIKWKGWTCEHNSWVTEKEMGNAKEAIAEYVKKTKCNERVAIVKITTTPKSPLAMIINHHYSNDGDFLYLAQRKDGTQKWLLNPNVDKYKTFLEEYWANYYSAQETTQTEP

Foldseek 3Di:
DDDDDDDPDDPDPDPVVVVVVVVVVVVVVVVVVVVVVVVVVCVVCVPPDPDPDDDPVNPPDDPDDPCVPDDPDDDDPDPVPPLPPQDAFDQDPNDGDFDFPAFDDKDWDWADDDPPDDIDIWIWTFTDTPSDDPVPTDTHTPVRCVPVVVRVVVVCVVVVVVPDPPVPVCPVDPPFDWDAWDDWDQDPVRWIWTWTAGPVRDTDIDIPPDCVVCVVRVVVVVVVVVVVVVVVVPDD

Organism: Armillaria ostoyae (NCBI:txid47428)